Protein AF-0000000074259401 (afdb_homodimer)

pLDDT: mean 81.57, std 16.68, range [23.97, 96.94]

Radius of gyration: 23.29 Å; Cα contacts (8 Å, |Δi|>4): 500; chains: 2; bounding box: 36×74×66 Å

Organism: NCBI:txid2743089

Secondary structure (DSSP, 8-state):
--TT-TTSGGGS-TTTHHHHHHHHHHHTT-EEEE-SS-TTEEEEEEE-TTS-EEEEEEEEE---TT--B-HHHHHHHHT-----SEEEEEESS-B-HHHHHHHHHHTEEEE-HHHHHHHHHHTT-THHHH---TT----/--TT-TTSGGGS-GGGHHHHHHHHHHHTT-EEEE-SS-TTEEEEEEE-TTS-EEEEEEEEE---TT--B-HHHHHHHHT-----SEEEEEESS-B-HHHHHHHHHHTEEEE-HHHHHHHHHHTT-THHHH---TT----

Solvent-accessible surface area (backbone atoms only — not comparable to full-atom values): 15220 Å² total; per-residue (Å²): 128,75,56,71,41,38,80,36,60,55,23,41,53,73,89,47,44,35,57,49,55,46,52,53,45,36,74,72,66,30,50,64,35,74,67,81,81,46,91,36,33,31,38,33,35,35,74,39,94,88,70,38,71,45,33,29,37,39,34,43,47,76,51,57,91,92,43,58,47,40,33,65,60,44,53,59,58,59,64,58,65,68,31,46,77,35,39,34,45,32,27,44,25,50,64,34,72,61,17,53,54,46,20,65,75,60,58,36,45,80,36,32,32,68,54,49,49,52,47,30,59,76,64,70,39,62,71,68,42,63,62,66,83,58,81,73,57,75,130,129,76,57,71,41,37,81,35,61,54,21,41,52,73,89,47,44,36,58,49,55,46,52,54,46,36,74,73,66,31,49,62,35,75,67,81,82,45,89,36,34,33,38,34,35,36,74,40,94,88,69,38,71,46,32,30,37,39,34,44,48,74,52,58,91,91,42,57,49,39,35,67,59,44,53,59,59,60,62,60,63,69,30,46,78,35,38,36,43,31,29,42,26,51,64,34,72,62,16,54,54,45,19,65,74,60,59,36,44,80,35,33,32,69,54,48,49,50,48,30,59,74,64,69,38,63,72,68,44,64,61,65,81,59,82,73,56,77,129

Nearest PDB structures (foldseek):
  2x5g-assembly1_A-2  TM=4.057E-01  e=7.093E-01  Sulfolobus islandicus rudivirus 1 variant XX
  3gyx-assembly6_L  TM=5.281E-01  e=2.708E+00  Megalodesulfovibr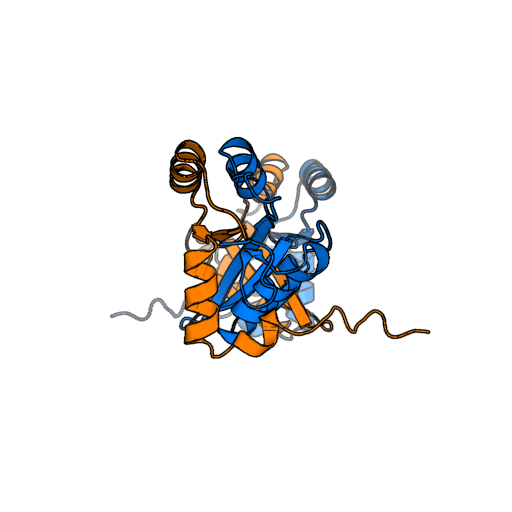io gigas
  6mf5-assembly2_B  TM=4.646E-01  e=5.125E+00  Saccharomyces cerevisiae S288C
  4gkr-assembly2_B  TM=2.665E-01  e=4.511E+00  Nakaseomyces glabratus CBS 138
  4gkr-assembly1_A  TM=2.701E-01  e=7.515E+00  Nakaseomyces glabratus CBS 138

Structure (mmCIF, N/CA/C/O backbone):
data_AF-0000000074259401-model_v1
#
loop_
_entity.id
_entity.type
_entity.pdbx_description
1 polymer 'Restriction endonuclease'
#
loop_
_atom_site.group_PDB
_atom_site.id
_atom_site.type_symbol
_atom_site.label_atom_id
_atom_site.label_alt_id
_atom_site.label_comp_id
_atom_site.label_asym_id
_atom_site.label_entity_id
_atom_site.label_seq_id
_atom_site.pdbx_PDB_ins_code
_atom_site.Cartn_x
_atom_site.Cartn_y
_atom_site.Cartn_z
_atom_site.occupancy
_atom_site.B_iso_or_equiv
_atom_site.auth_seq_id
_atom_site.auth_comp_id
_atom_site.auth_asym_id
_atom_site.auth_atom_id
_atom_site.pdbx_PDB_model_num
ATOM 1 N N . MET A 1 1 ? 3.158 -37.5 -14.68 1 39.03 1 MET A N 1
ATOM 2 C CA . MET A 1 1 ? 1.774 -37.062 -14.836 1 39.03 1 MET A CA 1
ATOM 3 C C . MET A 1 1 ? 1.695 -35.812 -15.695 1 39.03 1 MET A C 1
ATOM 5 O O . MET A 1 1 ? 2.42 -34.844 -15.453 1 39.03 1 MET A O 1
ATOM 9 N N . THR A 1 2 ? 1.262 -35.906 -16.875 1 48.44 2 THR A N 1
ATOM 10 C CA . THR A 1 2 ? 1.286 -34.938 -17.953 1 48.44 2 THR A CA 1
ATOM 11 C C . THR A 1 2 ? 0.645 -33.625 -17.516 1 48.44 2 THR A C 1
ATOM 13 O O . THR A 1 2 ? -0.442 -33.625 -16.922 1 48.44 2 THR A O 1
ATOM 16 N N . ARG A 1 3 ? 1.525 -32.625 -17.062 1 58.16 3 ARG A N 1
ATOM 17 C CA . ARG A 1 3 ? 1.227 -31.266 -16.656 1 58.16 3 ARG A CA 1
ATOM 18 C C . ARG A 1 3 ? 0.104 -30.688 -17.5 1 58.16 3 ARG A C 1
ATOM 20 O O . ARG A 1 3 ? -0.29 -29.531 -17.297 1 58.16 3 ARG A O 1
ATOM 27 N N . THR A 1 4 ? -0.531 -31.609 -18.406 1 64.88 4 THR A N 1
ATOM 28 C CA . THR A 1 4 ? -1.448 -31.062 -19.391 1 64.88 4 THR A CA 1
ATOM 29 C C . THR A 1 4 ? -2.895 -31.219 -18.938 1 64.88 4 THR A C 1
ATOM 31 O O . THR A 1 4 ? -3.824 -31.047 -19.734 1 64.88 4 THR A O 1
ATOM 34 N N . ASP A 1 5 ? -3.076 -31.672 -17.672 1 77.06 5 ASP A N 1
ATOM 35 C CA . ASP A 1 5 ? -4.453 -31.828 -17.219 1 77.06 5 ASP A CA 1
ATOM 36 C C . ASP A 1 5 ? -5.027 -30.484 -16.766 1 77.06 5 ASP A C 1
ATOM 38 O O . ASP A 1 5 ? -4.598 -29.938 -15.742 1 77.06 5 ASP A O 1
ATOM 42 N N . PRO A 1 6 ? -5.996 -30.047 -17.594 1 79.31 6 PRO A N 1
ATOM 43 C CA . PRO A 1 6 ? -6.535 -28.719 -17.297 1 79.31 6 PRO A CA 1
ATOM 44 C C . PRO A 1 6 ? -7.273 -28.672 -15.961 1 79.31 6 PRO A C 1
ATOM 46 O O . PRO A 1 6 ? -7.641 -27.594 -15.492 1 79.31 6 PRO A O 1
ATOM 49 N N . THR A 1 7 ? -7.469 -29.828 -15.328 1 83.75 7 THR A N 1
ATOM 50 C CA . THR A 1 7 ? -8.148 -29.844 -14.039 1 83.75 7 THR A CA 1
ATOM 51 C C . THR A 1 7 ? -7.137 -29.719 -12.898 1 83.75 7 THR A C 1
ATOM 53 O O . THR A 1 7 ? -7.504 -29.797 -11.727 1 83.75 7 THR A O 1
ATOM 56 N N . THR A 1 8 ? -5.93 -29.562 -13.352 1 89.44 8 THR A N 1
ATOM 57 C CA . THR A 1 8 ? -4.867 -29.344 -12.375 1 89.44 8 THR A CA 1
ATOM 58 C C . THR A 1 8 ? -4.316 -27.922 -12.492 1 89.44 8 THR A C 1
ATOM 60 O O . THR A 1 8 ? -4.543 -27.25 -13.492 1 89.44 8 THR A O 1
ATOM 63 N N . ILE A 1 9 ? -3.639 -27.484 -11.445 1 92.12 9 ILE A N 1
ATOM 64 C CA . ILE A 1 9 ? -3.035 -26.156 -11.43 1 92.12 9 ILE A CA 1
ATOM 65 C C . ILE A 1 9 ? -2.041 -26.031 -12.586 1 92.12 9 ILE A C 1
ATOM 67 O O . ILE A 1 9 ? -2.023 -25.016 -13.281 1 92.12 9 ILE A O 1
ATOM 71 N N . GLU A 1 10 ? -1.224 -27.062 -12.812 1 89.31 10 GLU A N 1
ATOM 72 C CA . GLU A 1 10 ? -0.177 -27.078 -13.828 1 89.31 10 GLU A CA 1
ATOM 73 C C . GLU A 1 10 ? -0.772 -27 -15.234 1 89.31 10 GLU A C 1
ATOM 75 O O . GLU A 1 10 ? -0.1 -26.594 -16.172 1 89.31 10 GLU A O 1
ATOM 80 N N . GLY A 1 11 ? -2.043 -27.391 -15.297 1 87.38 11 GLY A N 1
ATOM 81 C CA . GLY A 1 11 ? -2.684 -27.469 -16.609 1 87.38 11 GLY A CA 1
ATOM 82 C C . GLY A 1 11 ? -3.465 -26.219 -16.969 1 87.38 11 GLY A C 1
ATOM 83 O O . GLY A 1 11 ? -3.994 -26.109 -18.078 1 87.38 11 GLY A O 1
ATOM 84 N N . VAL A 1 12 ? -3.564 -25.359 -16.062 1 89.06 12 VAL A N 1
ATOM 85 C CA . VAL A 1 12 ? -4.277 -24.109 -16.344 1 89.06 12 VAL A CA 1
ATOM 86 C C . VAL A 1 12 ? -3.539 -23.328 -17.438 1 89.06 12 VAL A C 1
ATOM 88 O O . VAL A 1 12 ? -2.309 -23.266 -17.438 1 89.06 12 VAL A O 1
ATOM 91 N N . ALA A 1 13 ? -4.324 -22.719 -18.359 1 89.06 13 ALA A N 1
ATOM 92 C CA . ALA A 1 13 ? -3.732 -21.906 -19.406 1 89.06 13 ALA A CA 1
ATOM 93 C C . ALA A 1 13 ? -3 -20.703 -18.828 1 89.06 13 ALA A C 1
ATOM 95 O O . ALA A 1 13 ? -3.475 -20.078 -17.859 1 89.06 13 ALA A O 1
ATOM 96 N N . PRO A 1 14 ? -1.854 -20.391 -19.453 1 90.06 14 PRO A N 1
ATOM 97 C CA . PRO A 1 14 ? -1.076 -19.234 -18.984 1 90.06 14 PRO A CA 1
ATOM 98 C C . PRO A 1 14 ? -1.911 -17.969 -18.859 1 90.06 14 PRO A C 1
ATOM 100 O O . PRO A 1 14 ? -1.771 -17.219 -17.891 1 90.06 14 PRO A O 1
ATOM 103 N N . SER A 1 15 ? -2.736 -17.672 -19.828 1 89.81 15 SER A N 1
ATOM 104 C CA . SER A 1 15 ? -3.518 -16.438 -19.859 1 89.81 15 SER A CA 1
ATOM 105 C C . SER A 1 15 ? -4.562 -16.422 -18.75 1 89.81 15 SER A C 1
ATOM 107 O O . SER A 1 15 ? -5.047 -15.352 -18.359 1 89.81 15 SER A O 1
ATOM 109 N N . ARG A 1 16 ? -4.914 -17.531 -18.172 1 91.31 16 ARG A N 1
ATOM 110 C CA . ARG A 1 16 ? -5.977 -17.641 -17.172 1 91.31 16 ARG A CA 1
ATOM 111 C C . ARG A 1 16 ? -5.398 -17.688 -15.766 1 91.31 16 ARG A C 1
ATOM 113 O O . ARG A 1 16 ? -6.121 -17.5 -14.789 1 91.31 16 ARG A O 1
ATOM 120 N N . PHE A 1 17 ? -4.184 -18 -15.711 1 93.12 17 PHE A N 1
ATOM 121 C CA . PHE A 1 17 ? -3.564 -18.266 -14.422 1 93.12 17 PHE A CA 1
ATOM 122 C C . PHE A 1 17 ? -3.701 -17.062 -13.492 1 93.12 17 PHE A C 1
ATOM 124 O O . PHE A 1 17 ? -4.113 -17.219 -12.336 1 93.12 17 PHE A O 1
ATOM 131 N N . PRO A 1 18 ? -3.406 -15.852 -13.945 1 93.94 18 PRO A N 1
ATOM 132 C CA . PRO A 1 18 ? -3.584 -14.719 -13.031 1 93.94 18 PRO A CA 1
ATOM 133 C C . PRO A 1 18 ? -5.023 -14.578 -12.547 1 93.94 18 PRO A C 1
ATOM 135 O O . PRO A 1 18 ? -5.258 -14.297 -11.367 1 93.94 18 PRO A O 1
ATOM 138 N N . GLY A 1 19 ? -5.918 -14.75 -13.414 1 92.44 19 GLY A N 1
ATOM 139 C CA . GLY A 1 19 ? -7.324 -14.695 -13.047 1 92.44 19 GLY A CA 1
ATOM 140 C C . GLY A 1 19 ? -7.719 -15.75 -12.023 1 92.44 19 GLY A C 1
ATOM 141 O O . GLY A 1 19 ? -8.539 -15.484 -11.141 1 92.44 19 GLY A O 1
ATOM 142 N N . LEU A 1 20 ? -7.219 -16.938 -12.156 1 93.88 20 LEU A N 1
ATOM 143 C CA . LEU A 1 20 ? -7.457 -18 -11.18 1 93.88 20 LEU A CA 1
ATOM 144 C C . LEU A 1 20 ? -6.988 -17.562 -9.797 1 93.88 20 LEU A C 1
ATOM 146 O O . LEU A 1 20 ? -7.719 -17.719 -8.812 1 93.88 20 LEU A O 1
ATOM 150 N N . LEU A 1 21 ? -5.75 -17.062 -9.727 1 95 21 LEU A N 1
ATOM 151 C CA . LEU A 1 21 ? -5.207 -16.594 -8.453 1 95 21 LEU A CA 1
ATOM 152 C C . LEU A 1 21 ? -6.113 -15.539 -7.828 1 95 21 LEU A C 1
ATOM 154 O O . LEU A 1 21 ? -6.469 -15.648 -6.652 1 95 21 LEU A O 1
ATOM 158 N N . ALA A 1 22 ? -6.496 -14.586 -8.617 1 93.88 22 ALA A N 1
ATOM 159 C CA . ALA A 1 22 ? -7.371 -13.523 -8.133 1 93.88 22 ALA A CA 1
ATOM 160 C C . ALA A 1 22 ? -8.68 -14.094 -7.598 1 93.88 22 ALA A C 1
ATOM 162 O O . ALA A 1 22 ? -9.148 -13.703 -6.523 1 93.88 22 ALA A O 1
ATOM 163 N N . ALA A 1 23 ? -9.289 -15.039 -8.32 1 94.31 23 ALA A N 1
ATOM 164 C CA . ALA A 1 23 ? -10.562 -15.641 -7.926 1 94.31 23 ALA A CA 1
ATOM 165 C C . ALA A 1 23 ? -10.438 -16.375 -6.594 1 94.31 23 ALA A C 1
ATOM 167 O O . ALA A 1 23 ? -11.336 -16.312 -5.754 1 94.31 23 ALA A O 1
ATOM 168 N N . LEU A 1 24 ? -9.367 -17.047 -6.387 1 95.56 24 LEU A N 1
ATOM 169 C CA . LEU A 1 24 ? -9.156 -17.781 -5.145 1 95.56 24 LEU A CA 1
ATOM 170 C C . LEU A 1 24 ? -9.07 -16.828 -3.957 1 95.56 24 LEU A C 1
ATOM 172 O O . LEU A 1 24 ? -9.602 -17.109 -2.883 1 95.56 24 LEU A O 1
ATOM 176 N N . TRP A 1 25 ? -8.383 -15.703 -4.113 1 94.62 25 TRP A N 1
ATOM 177 C CA . TRP A 1 25 ? -8.281 -14.727 -3.029 1 94.62 25 TRP A CA 1
ATOM 178 C C . TRP A 1 25 ? -9.633 -14.07 -2.76 1 94.62 25 TRP A C 1
ATOM 180 O O . TRP A 1 25 ? -9.977 -13.797 -1.607 1 94.62 25 TRP A O 1
ATOM 190 N N . ARG A 1 26 ? -10.406 -13.82 -3.807 1 93.12 26 ARG A N 1
ATOM 191 C CA . ARG A 1 26 ? -11.75 -13.281 -3.617 1 93.12 26 ARG A CA 1
ATOM 192 C C . ARG A 1 26 ? -12.609 -14.234 -2.799 1 93.12 26 ARG A C 1
ATOM 194 O O . ARG A 1 26 ? -13.375 -13.805 -1.933 1 93.12 26 ARG A O 1
ATOM 201 N N . ARG A 1 27 ? -12.445 -15.445 -3.031 1 94 27 ARG A N 1
ATOM 202 C CA . ARG A 1 27 ? -13.242 -16.438 -2.316 1 94 27 ARG A CA 1
ATOM 203 C C . ARG A 1 27 ? -12.836 -16.516 -0.85 1 94 27 ARG A C 1
ATOM 205 O O . ARG A 1 27 ? -13.594 -17.016 -0.014 1 94 27 ARG A O 1
ATOM 212 N N . GLN A 1 28 ? -11.695 -16.078 -0.561 1 93.12 28 GLN A N 1
ATOM 213 C CA . GLN A 1 28 ? -11.227 -16.031 0.82 1 93.12 28 GLN A CA 1
ATOM 214 C C . GLN A 1 28 ? -11.695 -14.758 1.52 1 93.12 28 GLN A C 1
ATOM 216 O O . GLN A 1 28 ? -11.352 -14.516 2.68 1 93.12 28 GLN A O 1
ATOM 221 N N . GLY A 1 29 ? -12.383 -13.883 0.77 1 89.88 29 GLY A N 1
ATOM 222 C CA . GLY A 1 29 ? -12.969 -12.703 1.382 1 89.88 29 GLY A CA 1
ATOM 223 C C . GLY A 1 29 ? -12.18 -11.438 1.107 1 89.88 29 GLY A C 1
ATOM 224 O O . GLY A 1 29 ? -12.469 -10.383 1.68 1 89.88 29 GLY A O 1
ATOM 225 N N . TRP A 1 30 ? -11.188 -11.523 0.284 1 87.81 30 TRP A N 1
ATOM 226 C CA . TRP A 1 30 ? -10.414 -10.344 -0.091 1 87.81 30 TRP A CA 1
ATOM 227 C C . TRP A 1 30 ? -11.07 -9.609 -1.25 1 87.81 30 TRP A C 1
ATOM 229 O O . TRP A 1 30 ? -11.719 -10.227 -2.098 1 87.81 30 TRP A O 1
ATOM 239 N N . THR A 1 31 ? -10.953 -8.297 -1.202 1 84.88 31 THR A N 1
ATOM 240 C CA . THR A 1 31 ? -11.188 -7.516 -2.408 1 84.88 31 THR A CA 1
ATOM 241 C C . THR A 1 31 ? -9.953 -7.5 -3.297 1 84.88 31 THR A C 1
ATOM 243 O O . THR A 1 31 ? -8.859 -7.152 -2.844 1 84.88 31 THR A O 1
ATOM 246 N N . VAL A 1 32 ? -10.086 -8.023 -4.543 1 86.38 32 VAL A N 1
ATOM 247 C CA . VAL A 1 32 ? -8.922 -8.172 -5.414 1 86.38 32 VAL A CA 1
ATOM 248 C C . VAL A 1 32 ? -9.109 -7.336 -6.676 1 86.38 32 VAL A C 1
ATOM 250 O O . VAL A 1 32 ? -10.164 -7.391 -7.312 1 86.38 32 VAL A O 1
ATOM 253 N N . ALA A 1 33 ? -8.078 -6.527 -6.988 1 82.44 33 ALA A N 1
ATOM 254 C CA . ALA A 1 33 ? -8.125 -5.676 -8.172 1 82.44 33 ALA A CA 1
ATOM 255 C C . ALA A 1 33 ? -6.797 -5.711 -8.922 1 82.44 33 ALA A C 1
ATOM 257 O O . ALA A 1 33 ? -5.734 -5.863 -8.312 1 82.44 33 ALA A O 1
ATOM 258 N N . PRO A 1 34 ? -6.898 -5.617 -10.281 1 83 34 PRO A N 1
ATOM 259 C CA . PRO A 1 34 ? -5.645 -5.492 -11.023 1 83 34 PRO A CA 1
ATOM 260 C C . PRO A 1 34 ? -4.906 -4.191 -10.719 1 83 34 PRO A C 1
ATOM 262 O O . PRO A 1 34 ? -5.535 -3.186 -10.383 1 83 34 PRO A O 1
ATOM 265 N N . THR A 1 35 ? -3.555 -4.188 -10.641 1 70.62 35 THR A N 1
ATOM 266 C CA . THR A 1 35 ? -2.766 -2.979 -10.422 1 70.62 35 THR A CA 1
ATOM 267 C C . THR A 1 35 ? -2.754 -2.107 -11.672 1 70.62 35 THR A C 1
ATOM 269 O O . THR A 1 35 ? -2.451 -0.914 -11.602 1 70.62 35 THR A O 1
ATOM 272 N N . GLY A 1 36 ? -3.096 -2.666 -12.852 1 66.56 36 GLY A N 1
ATOM 273 C CA . GLY A 1 36 ? -2.992 -1.936 -14.102 1 66.56 36 GLY A CA 1
ATOM 274 C C . GLY A 1 36 ? -1.579 -1.889 -14.648 1 66.56 36 GLY A C 1
ATOM 275 O O . GLY A 1 36 ? -1.361 -1.45 -15.781 1 66.56 36 GLY A O 1
ATOM 276 N N . LEU A 1 37 ? -0.566 -2.166 -13.836 1 62.28 37 LEU A N 1
ATOM 277 C CA . LEU A 1 37 ? 0.829 -2.104 -14.258 1 62.28 37 LEU A CA 1
ATOM 278 C C . LEU A 1 37 ? 1.224 -3.363 -15.023 1 62.28 37 LEU A C 1
ATOM 280 O O . LEU A 1 37 ? 1.873 -3.285 -16.062 1 62.28 37 LEU A O 1
ATOM 284 N N . GLU A 1 38 ? 0.917 -4.492 -14.453 1 74.5 38 GLU A N 1
ATOM 285 C CA . GLU A 1 38 ? 1.239 -5.797 -15.023 1 74.5 38 GLU A CA 1
ATOM 286 C C . GLU A 1 38 ? 0.046 -6.746 -14.938 1 74.5 38 GLU A C 1
ATOM 288 O O . GLU A 1 38 ? -0.768 -6.648 -14.016 1 74.5 38 GLU A O 1
ATOM 293 N N . ASP A 1 39 ? -0.039 -7.598 -15.961 1 82 39 ASP A N 1
ATOM 294 C CA . ASP A 1 39 ? -1.189 -8.492 -16.078 1 82 39 ASP A CA 1
ATOM 295 C C . ASP A 1 39 ? -1.087 -9.641 -15.078 1 82 39 ASP A C 1
ATOM 297 O O . ASP A 1 39 ? -2.035 -10.414 -14.922 1 82 39 ASP A O 1
ATOM 301 N N . ASP A 1 40 ? 0.059 -9.633 -14.438 1 88.19 40 ASP A N 1
ATOM 302 C CA . ASP A 1 40 ? 0.27 -10.758 -13.531 1 88.19 40 ASP A CA 1
ATOM 303 C C . ASP A 1 40 ? 0.342 -10.289 -12.078 1 88.19 40 ASP A C 1
ATOM 305 O O . ASP A 1 40 ? 0.808 -11.023 -11.203 1 88.19 40 ASP A O 1
ATOM 309 N N . VAL A 1 41 ? -0.051 -9.078 -11.891 1 84.81 41 VAL A N 1
ATOM 310 C CA . VAL A 1 41 ? 0.004 -8.562 -10.531 1 84.81 41 VAL A CA 1
ATOM 311 C C . VAL A 1 41 ? -1.359 -8 -10.133 1 84.81 41 VAL A C 1
ATOM 313 O O . VAL A 1 41 ? -1.943 -7.199 -10.867 1 84.81 41 VAL A O 1
ATOM 316 N N . TYR A 1 42 ? -1.855 -8.438 -9.008 1 84.94 42 TYR A N 1
ATOM 317 C CA . TYR A 1 42 ? -3.084 -7.934 -8.398 1 84.94 42 TYR A CA 1
ATOM 318 C C . TYR A 1 42 ? -2.818 -7.363 -7.012 1 84.94 42 TYR A C 1
ATOM 320 O O . TYR A 1 42 ? -1.803 -7.684 -6.387 1 84.94 42 TYR A O 1
ATOM 328 N N . VAL A 1 43 ? -3.654 -6.512 -6.574 1 81.44 43 VAL A N 1
ATOM 329 C CA . VAL A 1 43 ? -3.67 -6.035 -5.195 1 81.44 43 VAL A CA 1
ATOM 330 C C . VAL A 1 43 ? -4.883 -6.609 -4.465 1 81.44 43 VAL A C 1
ATOM 332 O O . VAL A 1 43 ? -6.008 -6.547 -4.969 1 81.44 43 VAL A O 1
ATOM 335 N N . ALA A 1 44 ? -4.566 -7.258 -3.338 1 84.88 44 ALA A N 1
ATOM 336 C CA . ALA A 1 44 ? -5.613 -7.785 -2.469 1 84.88 44 ALA A CA 1
ATOM 337 C C . ALA A 1 44 ? -5.727 -6.961 -1.188 1 84.88 44 ALA A C 1
ATOM 339 O O . ALA A 1 44 ? -4.719 -6.629 -0.564 1 84.88 44 ALA A O 1
ATOM 340 N N . SER A 1 45 ? -6.953 -6.574 -0.848 1 78.44 45 SER A N 1
ATOM 341 C CA . SER A 1 45 ? -7.172 -5.793 0.366 1 78.44 45 SER A CA 1
ATOM 342 C C . SER A 1 45 ? -8.297 -6.391 1.21 1 78.44 45 SER A C 1
ATOM 344 O O . SER A 1 45 ? -9.219 -7.012 0.677 1 78.44 45 SER A O 1
ATOM 346 N N . ARG A 1 46 ? -8.094 -6.344 2.484 1 78.88 46 ARG A N 1
ATOM 347 C CA . ARG A 1 46 ? -9.102 -6.82 3.424 1 78.88 46 ARG A CA 1
ATOM 348 C C . ARG A 1 46 ? -9.125 -5.969 4.688 1 78.88 46 ARG A C 1
ATOM 350 O O . ARG A 1 46 ? -8.07 -5.559 5.184 1 78.88 46 ARG A O 1
ATOM 357 N N . ARG A 1 47 ? -10.367 -5.641 5.121 1 67.81 47 ARG A N 1
ATOM 358 C CA . ARG A 1 47 ? -10.5 -4.918 6.383 1 67.81 47 ARG A CA 1
ATOM 359 C C . ARG A 1 47 ? -10.148 -5.809 7.566 1 67.81 47 ARG A C 1
ATOM 361 O O . ARG A 1 47 ? -10.492 -6.992 7.582 1 67.81 47 ARG A O 1
ATOM 368 N N . THR A 1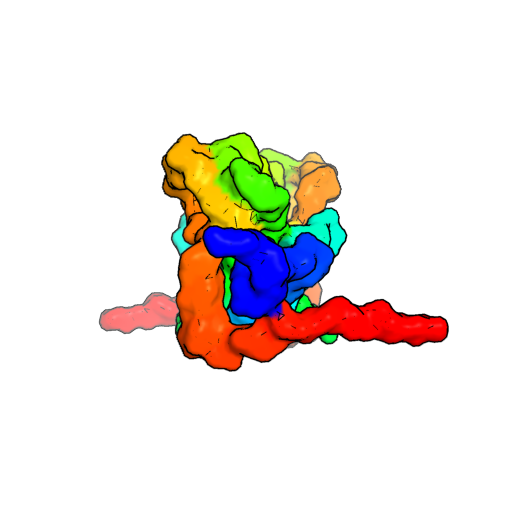 48 ? -9.32 -5.258 8.383 1 61.38 48 THR A N 1
ATOM 369 C CA . THR A 1 48 ? -8.945 -6.012 9.578 1 61.38 48 THR A CA 1
ATOM 370 C C . THR A 1 48 ? -10.008 -5.859 10.664 1 61.38 48 THR A C 1
ATOM 372 O O . THR A 1 48 ? -10.875 -4.992 10.57 1 61.38 48 THR A O 1
ATOM 375 N N . GLU A 1 49 ? -9.891 -6.789 11.555 1 60.38 49 GLU A N 1
ATOM 376 C CA . GLU A 1 49 ? -10.82 -6.746 12.68 1 60.38 49 GLU A CA 1
ATOM 377 C C . GLU A 1 49 ? -10.703 -5.43 13.438 1 60.38 49 GLU A C 1
ATOM 379 O O . GLU A 1 49 ? -11.672 -4.973 14.055 1 60.38 49 GLU A O 1
ATOM 384 N N . THR A 1 50 ? -9.594 -4.805 13.453 1 51.31 50 THR A N 1
ATOM 385 C CA . THR A 1 50 ? -9.336 -3.594 14.227 1 51.31 50 THR A CA 1
ATOM 386 C C . THR A 1 50 ? -9.711 -2.352 13.43 1 51.31 50 THR A C 1
ATOM 388 O O . THR A 1 50 ? -9.43 -1.227 13.852 1 51.31 50 THR A O 1
ATOM 391 N N . GLY A 1 51 ? -10.328 -2.623 12.266 1 47.97 51 GLY A N 1
ATOM 392 C CA . GLY A 1 51 ? -10.805 -1.493 11.484 1 47.97 51 GLY A CA 1
ATOM 393 C C . GLY A 1 51 ? -9.797 -1.021 10.453 1 47.97 51 GLY A C 1
ATOM 394 O O . GLY A 1 51 ? -10.109 -0.162 9.625 1 47.97 51 GLY A O 1
ATOM 395 N N . GLY A 1 52 ? -8.656 -1.663 10.477 1 54.19 52 GLY A N 1
ATOM 396 C CA . GLY A 1 52 ? -7.672 -1.334 9.461 1 54.19 52 GLY A CA 1
ATOM 397 C C . GLY A 1 52 ? -7.844 -2.133 8.188 1 54.19 52 GLY A C 1
ATOM 398 O O . GLY A 1 52 ? -8.891 -2.744 7.965 1 54.19 52 GLY A O 1
ATOM 399 N N . GLU A 1 53 ? -7.012 -1.802 7.141 1 58.72 53 GLU A N 1
ATOM 400 C CA . GLU A 1 53 ? -7.008 -2.559 5.891 1 58.72 53 GLU A CA 1
ATOM 401 C C . GLU A 1 53 ? -5.656 -3.221 5.652 1 58.72 53 GLU A C 1
ATOM 403 O O . GLU A 1 53 ? -4.609 -2.602 5.859 1 58.72 53 GLU A O 1
ATOM 408 N N . GLU A 1 54 ? -5.738 -4.48 5.531 1 67.69 54 GLU A N 1
ATOM 409 C CA . GLU A 1 54 ? -4.562 -5.215 5.07 1 67.69 54 GLU A CA 1
ATOM 410 C C . GLU A 1 54 ? -4.508 -5.262 3.545 1 67.69 54 GLU A C 1
ATOM 412 O O . GLU A 1 54 ? -5.531 -5.453 2.885 1 67.69 54 GLU A O 1
ATOM 417 N N . ARG A 1 55 ? -3.32 -4.82 2.977 1 73.69 55 ARG A N 1
ATOM 418 C CA . ARG A 1 55 ? -3.107 -4.891 1.534 1 73.69 55 ARG A CA 1
ATOM 419 C C . ARG A 1 55 ? -1.933 -5.801 1.197 1 73.69 55 ARG A C 1
ATOM 421 O O . ARG A 1 55 ? -0.91 -5.785 1.886 1 73.69 55 ARG A O 1
ATOM 428 N N . ARG A 1 56 ? -2.215 -6.621 0.2 1 78.62 56 ARG A N 1
ATOM 429 C CA . ARG A 1 56 ? -1.183 -7.547 -0.255 1 78.62 56 ARG A CA 1
ATOM 430 C C . ARG A 1 56 ? -1.022 -7.488 -1.771 1 78.62 56 ARG A C 1
ATOM 432 O O . ARG A 1 56 ? -2.004 -7.32 -2.498 1 78.62 56 ARG A O 1
ATOM 439 N N . ALA A 1 57 ? 0.239 -7.5 -2.186 1 83.44 57 ALA A N 1
ATOM 440 C CA . ALA A 1 57 ? 0.518 -7.699 -3.605 1 83.44 57 ALA A CA 1
ATOM 441 C C . ALA A 1 57 ? 0.503 -9.18 -3.965 1 83.44 57 ALA A C 1
ATOM 443 O O . ALA A 1 57 ? 1.147 -9.992 -3.299 1 83.44 57 ALA A O 1
ATOM 444 N N . LEU A 1 58 ? -0.314 -9.547 -4.973 1 89.25 58 LEU A N 1
ATOM 445 C CA . LEU A 1 58 ? -0.372 -10.906 -5.504 1 89.25 58 LEU A CA 1
ATOM 446 C C . LEU A 1 58 ? 0.299 -10.984 -6.871 1 89.25 58 LEU A C 1
ATOM 448 O O . LEU A 1 58 ? -0.146 -10.344 -7.824 1 89.25 58 LEU A O 1
ATOM 452 N N . PHE A 1 59 ? 1.386 -11.734 -6.926 1 89.81 59 PHE A N 1
ATOM 453 C CA . PHE A 1 59 ? 2.074 -11.961 -8.188 1 89.81 59 PHE A CA 1
ATOM 454 C C . PHE A 1 59 ? 1.796 -13.367 -8.711 1 89.81 59 PHE A C 1
ATOM 456 O O . PHE A 1 59 ? 1.947 -14.344 -7.977 1 89.81 59 PHE A O 1
ATOM 463 N N . ALA A 1 60 ? 1.334 -13.438 -9.93 1 93.19 60 ALA A N 1
ATOM 464 C CA . ALA A 1 60 ? 1.127 -14.719 -10.602 1 93.19 60 ALA A CA 1
ATOM 465 C C . ALA A 1 60 ? 2.238 -14.992 -11.617 1 93.19 60 ALA A C 1
ATOM 467 O O . ALA A 1 60 ? 2.275 -14.375 -12.688 1 93.19 60 ALA A O 1
ATOM 468 N N . ALA A 1 61 ? 3.105 -15.906 -11.25 1 91.62 61 ALA A N 1
ATOM 469 C CA . ALA A 1 61 ? 4.199 -16.266 -12.148 1 91.62 61 ALA A CA 1
ATOM 470 C C . ALA A 1 61 ? 3.947 -17.625 -12.805 1 91.62 61 ALA A C 1
ATOM 472 O O . ALA A 1 61 ? 4.145 -18.672 -12.18 1 91.62 61 ALA A O 1
ATOM 473 N N . TYR A 1 62 ? 3.525 -17.547 -14 1 90.38 62 TYR A N 1
ATOM 474 C CA . TYR A 1 62 ? 3.344 -18.781 -14.75 1 90.38 62 TYR A CA 1
ATOM 475 C C . TYR A 1 62 ? 4.656 -19.25 -15.367 1 90.38 62 TYR A C 1
ATOM 477 O O . TYR A 1 62 ? 5.445 -18.422 -15.852 1 90.38 62 TYR A O 1
ATOM 485 N N . ARG A 1 63 ? 4.828 -20.531 -15.266 1 89.62 63 ARG A N 1
ATOM 486 C CA . ARG A 1 63 ? 6.02 -21.125 -15.867 1 89.62 63 ARG A CA 1
ATOM 487 C C . ARG A 1 63 ? 5.652 -22.312 -16.75 1 89.62 63 ARG A C 1
ATOM 489 O O . ARG A 1 63 ? 4.672 -23.016 -16.484 1 89.62 63 ARG A O 1
ATOM 496 N N . SER A 1 64 ? 6.504 -22.438 -17.719 1 87.94 64 SER A N 1
ATOM 497 C CA . SER A 1 64 ? 6.387 -23.625 -18.547 1 87.94 64 SER A CA 1
ATOM 498 C C . SER A 1 64 ? 6.836 -24.875 -17.797 1 87.94 64 SER A C 1
ATOM 500 O O . SER A 1 64 ? 7.637 -24.781 -16.859 1 87.94 64 SER A O 1
ATOM 502 N N . PRO A 1 65 ? 6.168 -26 -18.203 1 81.31 65 PRO A N 1
ATOM 503 C CA . PRO A 1 65 ? 6.578 -27.25 -17.547 1 81.31 65 PRO A CA 1
ATOM 504 C C . PRO A 1 65 ? 8.094 -27.422 -17.5 1 81.31 65 PRO A C 1
ATOM 506 O O . PRO A 1 65 ? 8.781 -27.156 -18.484 1 81.31 65 PRO A O 1
ATOM 509 N N . GLY A 1 66 ? 8.602 -27.75 -16.406 1 84.88 66 GLY A N 1
ATOM 510 C CA . GLY A 1 66 ? 10.031 -27.969 -16.234 1 84.88 66 GLY A CA 1
ATOM 511 C C . GLY A 1 66 ? 10.75 -26.75 -15.695 1 84.88 66 GLY A C 1
ATOM 512 O O . GLY A 1 66 ? 11.883 -26.844 -15.211 1 84.88 66 GLY A O 1
ATOM 513 N N . ASP A 1 67 ? 10.141 -25.688 -15.797 1 90.62 67 ASP A N 1
ATOM 514 C CA . ASP A 1 67 ? 10.75 -24.453 -15.305 1 90.62 67 ASP A CA 1
ATOM 515 C C . ASP A 1 67 ? 10.281 -24.156 -13.883 1 90.62 67 ASP A C 1
ATOM 517 O O . ASP A 1 67 ? 9.172 -24.516 -13.492 1 90.62 67 ASP A O 1
ATOM 521 N N . ALA A 1 68 ? 11.227 -23.672 -13.102 1 94.62 68 ALA A N 1
ATOM 522 C CA . ALA A 1 68 ? 10.898 -23.219 -11.75 1 94.62 68 ALA A CA 1
ATOM 523 C C . ALA A 1 68 ? 11.102 -21.719 -11.609 1 94.62 68 ALA A C 1
ATOM 525 O O . ALA A 1 68 ? 11.828 -21.094 -12.398 1 94.62 68 ALA A O 1
ATOM 526 N N . VAL A 1 69 ? 10.414 -21.094 -10.672 1 96 69 VAL A N 1
ATOM 527 C CA . VAL A 1 69 ? 10.672 -19.703 -10.352 1 96 69 VAL A CA 1
ATOM 528 C C . VAL A 1 69 ? 11.984 -19.578 -9.578 1 96 69 VAL A C 1
ATOM 530 O O . VAL A 1 69 ? 12.188 -20.281 -8.586 1 96 69 VAL A O 1
ATOM 533 N N . ASP A 1 70 ? 12.789 -18.734 -10.016 1 95.94 70 ASP A N 1
ATOM 534 C CA . ASP A 1 70 ? 14.117 -18.641 -9.422 1 95.94 70 ASP A CA 1
ATOM 535 C C . ASP A 1 70 ? 14.211 -17.438 -8.484 1 95.94 70 ASP A C 1
ATOM 537 O O . ASP A 1 70 ? 13.258 -16.656 -8.359 1 95.94 70 ASP A O 1
ATOM 541 N N . ALA A 1 71 ? 15.453 -17.344 -7.895 1 94.94 71 ALA A N 1
ATOM 542 C CA . ALA A 1 71 ? 15.688 -16.328 -6.875 1 94.94 71 ALA A CA 1
ATOM 543 C C . ALA A 1 71 ? 15.617 -14.922 -7.473 1 94.94 71 ALA A C 1
ATOM 545 O O . ALA A 1 71 ? 15.125 -13.992 -6.828 1 94.94 71 ALA A O 1
ATOM 546 N N . ALA A 1 72 ? 16.062 -14.773 -8.664 1 93.38 72 ALA A N 1
ATOM 547 C CA . ALA A 1 72 ? 16.047 -13.469 -9.305 1 93.38 72 ALA A CA 1
ATOM 548 C C . ALA A 1 72 ? 14.617 -12.977 -9.508 1 93.38 72 ALA A C 1
ATOM 550 O O . ALA A 1 72 ? 14.312 -11.805 -9.273 1 93.38 72 ALA A O 1
ATOM 551 N N . THR A 1 73 ? 13.766 -13.859 -9.992 1 91.94 73 THR A N 1
ATOM 552 C CA . THR A 1 73 ? 12.359 -13.523 -10.164 1 91.94 73 THR A CA 1
ATOM 553 C C . THR A 1 73 ? 11.742 -13.094 -8.836 1 91.94 73 THR A C 1
ATOM 555 O O . THR A 1 73 ? 11.039 -12.086 -8.766 1 91.94 73 THR A O 1
ATOM 558 N N . VAL A 1 74 ? 11.977 -13.828 -7.727 1 91.81 74 VAL A N 1
ATOM 559 C CA . VAL A 1 74 ? 11.453 -13.508 -6.402 1 91.81 74 VAL A CA 1
ATOM 560 C C . VAL A 1 74 ? 11.953 -12.141 -5.961 1 91.81 74 VAL A C 1
ATOM 562 O O . VAL A 1 74 ? 11.18 -11.297 -5.504 1 91.81 74 VAL A O 1
ATOM 565 N N . ARG A 1 75 ? 13.18 -11.867 -6.121 1 88 75 ARG A N 1
ATOM 566 C CA . ARG A 1 75 ? 13.781 -10.594 -5.734 1 88 75 ARG A CA 1
ATOM 567 C C . ARG A 1 75 ? 13.133 -9.43 -6.484 1 88 75 ARG A C 1
ATOM 569 O O . ARG A 1 75 ? 12.797 -8.406 -5.887 1 88 75 ARG A O 1
ATOM 576 N N . ASP A 1 76 ? 12.961 -9.562 -7.789 1 83.88 76 ASP A N 1
ATOM 577 C CA . ASP A 1 76 ? 12.359 -8.523 -8.617 1 83.88 76 ASP A CA 1
ATOM 578 C C . ASP A 1 76 ? 10.938 -8.219 -8.156 1 83.88 76 ASP A C 1
ATOM 580 O O . ASP A 1 76 ? 10.523 -7.055 -8.133 1 83.88 76 ASP A O 1
ATOM 584 N N . ARG A 1 77 ? 10.125 -9.273 -7.816 1 83.38 77 ARG A N 1
ATOM 585 C CA . ARG A 1 77 ? 8.742 -9.07 -7.41 1 83.38 77 ARG A CA 1
ATOM 586 C C . ARG A 1 77 ? 8.664 -8.5 -5.996 1 83.38 77 ARG A C 1
ATOM 588 O O . ARG A 1 77 ? 7.738 -7.75 -5.676 1 83.38 77 ARG A O 1
ATOM 595 N N . ALA A 1 78 ? 9.57 -8.867 -5.117 1 75.62 78 ALA A N 1
ATOM 596 C CA . ALA A 1 78 ? 9.633 -8.336 -3.756 1 75.62 78 ALA A CA 1
ATOM 597 C C . ALA A 1 78 ? 9.836 -6.824 -3.766 1 75.62 78 ALA A C 1
ATOM 599 O O . ALA A 1 78 ? 9.43 -6.133 -2.828 1 75.62 78 ALA A O 1
ATOM 600 N N . ALA A 1 79 ? 10.438 -6.344 -4.738 1 64 79 ALA A N 1
ATOM 601 C CA . ALA A 1 79 ? 10.812 -4.934 -4.82 1 64 79 ALA A CA 1
ATOM 602 C C . ALA A 1 79 ? 9.664 -4.094 -5.375 1 64 79 ALA A C 1
ATOM 604 O O . ALA A 1 79 ? 9.711 -2.863 -5.344 1 64 79 ALA A O 1
ATOM 605 N N . VAL A 1 80 ? 8.703 -4.879 -5.973 1 59.16 80 VAL A N 1
ATOM 606 C CA . VAL A 1 80 ? 7.605 -4.117 -6.562 1 59.16 80 VAL A CA 1
ATOM 607 C C . VAL A 1 80 ? 6.816 -3.42 -5.457 1 59.16 80 VAL A C 1
ATOM 609 O O . VAL A 1 80 ? 6.324 -4.07 -4.531 1 59.16 80 VAL A O 1
ATOM 612 N N . ASP A 1 81 ? 6.965 -2.17 -5.207 1 53.28 81 ASP A N 1
ATOM 613 C CA . ASP A 1 81 ? 6.289 -1.303 -4.25 1 53.28 81 ASP A CA 1
ATOM 614 C C . ASP A 1 81 ? 4.902 -0.904 -4.75 1 53.28 81 ASP A C 1
ATOM 616 O O . ASP A 1 81 ? 4.781 -0.209 -5.762 1 53.28 81 ASP A O 1
ATOM 620 N N . LEU A 1 82 ? 3.979 -1.766 -4.363 1 54.34 82 LEU A N 1
ATOM 621 C CA . LEU A 1 82 ? 2.699 -1.223 -4.805 1 54.34 82 LEU A CA 1
ATOM 622 C C . LEU A 1 82 ? 2.32 0.009 -3.99 1 54.34 82 LEU A C 1
ATOM 624 O O . LEU A 1 82 ? 1.241 0.576 -4.18 1 54.34 82 LEU A O 1
ATOM 628 N N . GLY A 1 83 ? 3.322 0.587 -3.363 1 54.84 83 GLY A N 1
ATOM 629 C CA . GLY A 1 83 ? 3.199 1.815 -2.596 1 54.84 83 GLY A CA 1
ATOM 630 C C . GLY A 1 83 ? 1.771 2.318 -2.496 1 54.84 83 GLY A C 1
ATOM 631 O O . GLY A 1 83 ? 0.86 1.734 -3.088 1 54.84 83 GLY A O 1
ATOM 632 N N . PRO A 1 84 ? 1.545 3.217 -1.447 1 60.72 84 PRO A N 1
ATOM 633 C CA . PRO A 1 84 ? 0.249 3.9 -1.455 1 60.72 84 PRO A CA 1
ATOM 634 C C . PRO A 1 84 ? -0.056 4.574 -2.793 1 60.72 84 PRO A C 1
ATOM 636 O O . PRO A 1 84 ? 0.861 4.855 -3.568 1 60.72 84 PRO A O 1
ATOM 639 N N . ASP A 1 85 ? -1.283 4.531 -3.188 1 62.12 85 ASP A N 1
ATOM 640 C CA . ASP A 1 85 ? -1.685 5.25 -4.391 1 62.12 85 ASP A CA 1
ATOM 641 C C . ASP A 1 85 ? -1.272 6.719 -4.312 1 62.12 85 ASP A C 1
ATOM 643 O O . ASP A 1 85 ? -1.15 7.391 -5.34 1 62.12 85 ASP A O 1
ATOM 647 N N . GLY A 1 86 ? -0.929 7.203 -3.166 1 71.69 86 GLY A N 1
ATOM 648 C CA . GLY A 1 86 ? -0.487 8.578 -3 1 71.69 86 GLY A CA 1
ATOM 649 C C . GLY A 1 86 ? -0.049 8.898 -1.584 1 71.69 86 GLY A C 1
ATOM 650 O O . G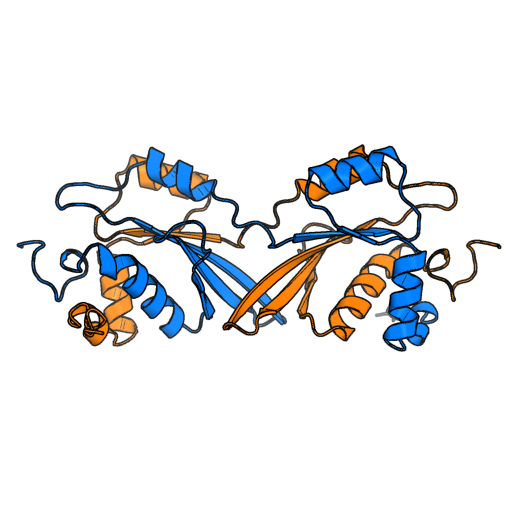LY A 1 86 ? -0.322 8.133 -0.656 1 71.69 86 GLY A O 1
ATOM 651 N N . THR A 1 87 ? 0.824 10.016 -1.554 1 83.06 87 THR A N 1
ATOM 652 C CA . THR A 1 87 ? 1.313 10.523 -0.278 1 83.06 87 THR A CA 1
ATOM 653 C C . THR A 1 87 ? 0.851 11.961 -0.055 1 83.06 87 THR A C 1
ATOM 655 O O . THR A 1 87 ? 0.921 12.789 -0.964 1 83.06 87 THR A O 1
ATOM 658 N N . THR A 1 88 ? 0.227 12.242 1.055 1 90.75 88 THR A N 1
ATOM 659 C CA . THR A 1 88 ? -0.14 13.586 1.482 1 90.75 88 THR A CA 1
ATOM 660 C C . THR A 1 88 ? 0.66 14 2.715 1 90.75 88 THR A C 1
ATOM 662 O O . THR A 1 88 ? 0.759 13.234 3.68 1 90.75 88 THR A O 1
ATOM 665 N N . LEU A 1 89 ? 1.317 15.164 2.607 1 94.69 89 LEU A N 1
ATOM 666 C CA . LEU A 1 89 ? 1.982 15.781 3.75 1 94.69 89 LEU A CA 1
ATOM 667 C C . LEU A 1 89 ? 1.248 17.047 4.188 1 94.69 89 LEU A C 1
ATOM 669 O O . LEU A 1 89 ? 1.135 18 3.42 1 94.69 89 LEU A O 1
ATOM 673 N N . ALA A 1 90 ? 0.676 16.984 5.406 1 96.75 90 ALA A N 1
ATOM 674 C CA . ALA A 1 90 ? -0.045 18.109 5.98 1 96.75 90 ALA A CA 1
ATOM 675 C C . ALA A 1 90 ? 0.759 18.766 7.105 1 96.75 90 ALA A C 1
ATOM 677 O O . ALA A 1 90 ? 1.494 18.078 7.824 1 96.75 90 ALA A O 1
ATOM 678 N N . THR A 1 91 ? 0.631 20.062 7.211 1 96.88 91 THR A N 1
ATOM 679 C CA . THR A 1 91 ? 1.345 20.781 8.258 1 96.88 91 THR A CA 1
ATOM 680 C C . THR A 1 91 ? 0.522 21.969 8.758 1 96.88 91 THR A C 1
ATOM 682 O O . THR A 1 91 ? -0.353 22.453 8.039 1 96.88 91 THR A O 1
ATOM 685 N N . ASN A 1 92 ? 0.714 22.266 10.039 1 94.62 92 ASN A N 1
ATOM 686 C CA . ASN A 1 92 ? 0.135 23.469 10.625 1 94.62 92 ASN A CA 1
ATOM 687 C C . ASN A 1 92 ? 0.876 24.719 10.172 1 94.62 92 ASN A C 1
ATOM 689 O O . ASN A 1 92 ? 0.44 25.844 10.445 1 94.62 92 ASN A O 1
ATOM 693 N N . ALA A 1 93 ? 1.91 24.312 9.578 1 91.44 93 ALA A N 1
ATOM 694 C CA . ALA A 1 93 ? 2.795 25.406 9.148 1 91.44 93 ALA A CA 1
ATOM 695 C C . ALA A 1 93 ? 2.863 25.469 7.625 1 91.44 93 ALA A 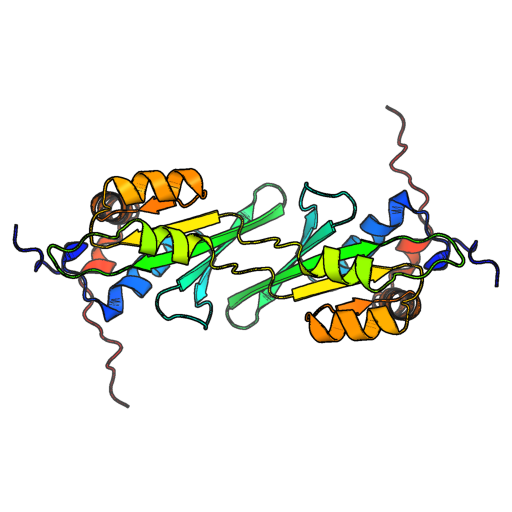C 1
ATOM 697 O O . ALA A 1 93 ? 2.123 24.766 6.93 1 91.44 93 ALA A O 1
ATOM 698 N N . GLY A 1 94 ? 3.471 26.203 6.906 1 94.38 94 GLY A N 1
ATOM 699 C CA . GLY A 1 94 ? 3.682 26.359 5.477 1 94.38 94 GLY A CA 1
ATOM 700 C C . GLY A 1 94 ? 4.867 25.578 4.949 1 94.38 94 GLY A C 1
ATOM 701 O O . GLY A 1 94 ? 5.473 24.797 5.684 1 94.38 94 GLY A O 1
ATOM 702 N N . PHE A 1 95 ? 5.078 25.625 3.709 1 96.69 95 PHE A N 1
ATOM 703 C CA . PHE A 1 95 ? 6.156 24.938 3.004 1 96.69 95 PHE A CA 1
A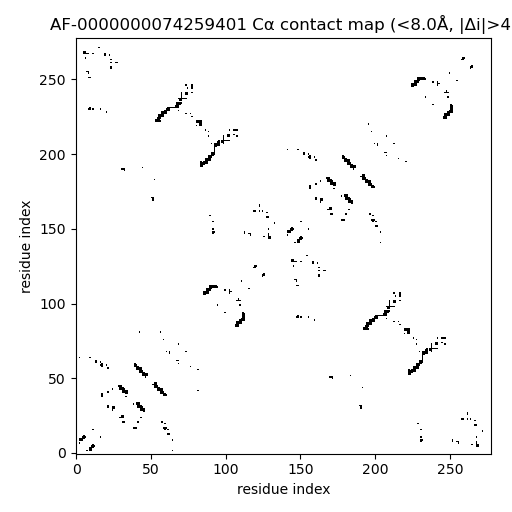TOM 704 C C . PHE A 1 95 ? 7.121 25.953 2.383 1 96.69 95 PHE A C 1
ATOM 706 O O . PHE A 1 95 ? 6.703 27 1.895 1 96.69 95 PHE A O 1
ATOM 713 N N . SER A 1 96 ? 8.391 25.578 2.545 1 96.12 96 SER A N 1
ATOM 714 C CA . SER A 1 96 ? 9.352 26.375 1.797 1 96.12 96 SER A CA 1
ATOM 715 C C . SER A 1 96 ? 9.172 26.203 0.293 1 96.12 96 SER A C 1
ATOM 717 O O . SER A 1 96 ? 8.609 25.203 -0.155 1 96.12 96 SER A O 1
ATOM 719 N N . PRO A 1 97 ? 9.602 27.203 -0.431 1 94.56 97 PRO A N 1
ATOM 720 C CA . PRO A 1 97 ? 9.516 27.062 -1.887 1 94.56 97 PRO A CA 1
ATOM 721 C C . PRO A 1 97 ? 10.203 25.797 -2.398 1 94.56 97 PRO A C 1
ATOM 723 O O . PRO A 1 97 ? 9.672 25.109 -3.275 1 94.56 97 PRO A O 1
ATOM 726 N N . ASP A 1 98 ? 11.32 25.5 -1.852 1 96.12 98 ASP A N 1
ATOM 727 C CA . ASP A 1 98 ? 12.039 24.297 -2.26 1 96.12 98 ASP A CA 1
ATOM 728 C C . ASP A 1 98 ? 11.234 23.047 -1.931 1 96.12 98 ASP A C 1
ATOM 730 O O . ASP A 1 98 ? 11.32 22.047 -2.648 1 96.12 98 ASP A O 1
ATOM 734 N N . ALA A 1 99 ? 10.516 23.094 -0.881 1 96.31 99 ALA A N 1
ATOM 735 C CA . ALA A 1 99 ? 9.68 21.969 -0.491 1 96.31 99 ALA A CA 1
ATOM 736 C C . ALA A 1 99 ? 8.586 21.703 -1.521 1 96.31 99 ALA A C 1
ATOM 738 O O . ALA A 1 99 ? 8.273 20.562 -1.831 1 96.31 99 ALA A O 1
ATOM 739 N N . THR A 1 100 ? 8.008 22.828 -1.98 1 94.88 100 THR A N 1
ATOM 740 C CA . THR A 1 100 ? 6.957 22.719 -2.986 1 94.88 100 THR A CA 1
ATOM 741 C C . THR A 1 100 ? 7.488 22.047 -4.246 1 94.88 100 THR A C 1
ATOM 743 O O . THR A 1 100 ? 6.832 21.172 -4.812 1 94.88 100 THR A O 1
ATOM 746 N N . GLY A 1 101 ? 8.602 22.484 -4.625 1 92.75 101 GLY A N 1
ATOM 747 C CA . GLY A 1 101 ? 9.227 21.844 -5.766 1 92.75 101 GLY A CA 1
ATOM 748 C C . GLY A 1 101 ? 9.523 20.359 -5.539 1 92.75 101 GLY A C 1
ATOM 749 O O . GLY A 1 101 ? 9.281 19.531 -6.418 1 92.75 101 GLY A O 1
ATOM 750 N N . MET A 1 102 ? 10.078 20.031 -4.379 1 90.44 102 MET A N 1
ATOM 751 C CA . MET A 1 102 ? 10.383 18.641 -4.012 1 90.44 102 MET A CA 1
ATOM 752 C C . MET A 1 102 ? 9.125 17.781 -4.039 1 90.44 102 MET A C 1
ATOM 754 O O . MET A 1 102 ? 9.141 16.656 -4.543 1 90.44 102 MET A O 1
ATOM 758 N N . ALA A 1 103 ? 8.055 18.297 -3.596 1 91.31 103 ALA A N 1
ATOM 759 C CA . ALA A 1 103 ? 6.785 17.578 -3.537 1 91.31 103 ALA A CA 1
ATOM 760 C C . ALA A 1 103 ? 6.27 17.25 -4.938 1 91.31 103 ALA A C 1
ATOM 762 O O . ALA A 1 103 ? 5.828 16.141 -5.203 1 91.31 103 ALA A O 1
ATOM 763 N N . ALA A 1 104 ? 6.324 18.219 -5.75 1 86.25 104 ALA A N 1
ATOM 764 C CA . ALA A 1 104 ? 5.887 18.031 -7.129 1 86.25 104 ALA A CA 1
ATOM 765 C C . ALA A 1 104 ? 6.707 16.953 -7.828 1 86.25 104 ALA A C 1
ATOM 767 O O . ALA A 1 104 ? 6.164 16.125 -8.555 1 86.25 104 ALA A O 1
ATOM 768 N N . ALA A 1 105 ? 7.941 16.953 -7.516 1 80.38 105 ALA A N 1
ATOM 769 C CA . ALA A 1 105 ? 8.859 16.016 -8.164 1 80.38 105 ALA A CA 1
ATOM 770 C C . ALA A 1 105 ? 8.617 14.594 -7.68 1 80.38 105 ALA A C 1
ATOM 772 O O . ALA A 1 105 ? 8.922 13.625 -8.391 1 80.38 105 ALA A O 1
ATOM 773 N N . HIS A 1 106 ? 8.055 14.438 -6.535 1 79.06 106 HIS A N 1
ATOM 774 C CA . HIS A 1 106 ? 7.961 13.117 -5.934 1 79.06 106 HIS A CA 1
ATOM 775 C C . HIS A 1 106 ? 6.504 12.695 -5.742 1 79.06 106 HIS A C 1
ATOM 777 O O . HIS A 1 106 ? 6.227 11.68 -5.109 1 79.06 106 HIS A O 1
ATOM 783 N N . GLY A 1 107 ? 5.648 13.469 -6.25 1 79.12 107 GLY A N 1
ATOM 784 C CA . GLY A 1 107 ? 4.238 13.117 -6.203 1 79.12 107 GLY A CA 1
ATOM 785 C C . GLY A 1 107 ? 3.648 13.195 -4.805 1 79.12 107 GLY A C 1
ATOM 786 O O . GLY A 1 107 ? 2.852 12.344 -4.41 1 79.12 107 GLY A O 1
ATOM 787 N N . VAL A 1 108 ? 4.008 14.125 -4.039 1 85.44 108 VAL A N 1
ATOM 788 C CA . VAL A 1 108 ? 3.482 14.344 -2.697 1 85.44 108 VAL A CA 1
ATOM 789 C C . VAL A 1 108 ? 2.504 15.516 -2.709 1 85.44 108 VAL A C 1
ATOM 791 O O . VAL A 1 108 ? 2.828 16.594 -3.199 1 85.44 108 VAL A O 1
ATOM 794 N N . ASP A 1 109 ? 1.321 15.258 -2.244 1 91.81 109 ASP A N 1
ATOM 795 C CA . ASP A 1 109 ? 0.362 16.344 -2.07 1 91.81 109 ASP A CA 1
ATOM 796 C C . ASP A 1 109 ? 0.631 17.109 -0.778 1 91.81 109 ASP A C 1
ATOM 798 O O . ASP A 1 109 ? 0.695 16.516 0.301 1 91.81 109 ASP A O 1
ATOM 802 N N . LEU A 1 110 ? 0.833 18.453 -0.984 1 95.81 110 LEU A N 1
ATOM 803 C CA . LEU A 1 110 ? 1.069 19.312 0.173 1 95.81 110 LEU A CA 1
ATOM 804 C C . LEU A 1 110 ? -0.226 19.984 0.634 1 95.81 110 LEU A C 1
ATOM 806 O O . LEU A 1 110 ? -0.969 20.531 -0.18 1 95.81 110 LEU A O 1
ATOM 810 N N . VAL A 1 111 ? -0.51 19.859 1.971 1 96.88 111 VAL A N 1
ATOM 811 C CA . VAL A 1 111 ? -1.685 20.469 2.59 1 96.88 111 VAL A CA 1
ATOM 812 C C . VAL A 1 111 ? -1.25 21.406 3.717 1 96.88 111 VAL A C 1
ATOM 814 O O . VAL A 1 111 ? -0.87 20.953 4.797 1 96.88 111 VAL A O 1
ATOM 817 N N . GLY A 1 112 ? -1.321 22.672 3.451 1 96.38 112 GLY A N 1
ATOM 818 C CA . GLY A 1 112 ? -0.899 23.672 4.418 1 96.38 112 GLY A CA 1
ATOM 819 C C . GLY A 1 112 ? -2.014 24.109 5.348 1 96.38 112 GLY A C 1
ATOM 820 O O . GLY A 1 112 ? -3.125 23.578 5.289 1 96.38 112 GLY A O 1
ATOM 821 N N . PRO A 1 113 ? -1.687 25.078 6.215 1 95.25 113 PRO A N 1
ATOM 822 C CA . PRO A 1 113 ? -2.67 25.531 7.203 1 95.25 113 PRO A CA 1
ATOM 823 C C . PRO A 1 113 ? -3.92 26.125 6.562 1 95.25 113 PRO A C 1
ATOM 825 O O . PRO A 1 113 ? -5.031 25.922 7.062 1 95.25 113 PRO A O 1
ATOM 828 N N . ASP A 1 114 ? -3.74 26.812 5.441 1 95.62 114 ASP A N 1
ATOM 829 C CA . ASP A 1 114 ? -4.898 27.391 4.762 1 95.62 114 ASP A CA 1
ATOM 830 C C . ASP A 1 114 ? -5.789 26.297 4.172 1 95.62 114 ASP A C 1
ATOM 832 O O . ASP A 1 114 ? -7.016 26.391 4.219 1 95.62 114 ASP A O 1
ATOM 836 N N . ASP A 1 115 ? -5.141 25.344 3.592 1 96.25 115 ASP A N 1
ATOM 837 C CA . ASP A 1 115 ? -5.891 24.203 3.053 1 96.25 115 ASP A CA 1
ATOM 838 C C . ASP A 1 115 ? -6.672 23.5 4.152 1 96.25 115 ASP A C 1
ATOM 840 O O . ASP A 1 115 ? -7.84 23.156 3.963 1 96.25 115 ASP A O 1
ATOM 844 N N . LEU A 1 116 ? -6.074 23.25 5.258 1 96 116 LEU A N 1
ATOM 845 C CA . LEU A 1 116 ? -6.719 22.562 6.383 1 96 116 LEU A CA 1
ATOM 846 C C . LEU A 1 116 ? -7.887 23.391 6.914 1 96 116 LEU A C 1
ATOM 848 O O . LEU A 1 116 ? -8.938 22.844 7.25 1 96 116 LEU A O 1
ATOM 852 N N . ALA A 1 117 ? -7.68 24.672 7.051 1 95 117 ALA A N 1
ATOM 853 C CA . ALA A 1 117 ? -8.766 25.531 7.504 1 95 117 ALA A CA 1
ATOM 854 C C . ALA A 1 117 ? -9.969 25.438 6.57 1 95 117 ALA A C 1
ATOM 856 O O . ALA A 1 117 ? -11.109 25.375 7.031 1 95 117 ALA A O 1
ATOM 857 N N . ARG A 1 118 ? -9.672 25.453 5.293 1 96.44 118 ARG A N 1
ATOM 858 C CA . ARG A 1 118 ? -10.75 25.312 4.32 1 96.44 118 ARG A CA 1
ATOM 859 C C . ARG A 1 118 ? -11.477 23.984 4.496 1 96.44 118 ARG A C 1
ATOM 861 O O . ARG A 1 118 ? -12.703 23.922 4.391 1 96.44 118 ARG A O 1
ATOM 868 N N . LEU A 1 119 ? -10.703 22.953 4.719 1 95.12 119 LEU A N 1
ATOM 869 C CA . LEU A 1 119 ? -11.297 21.625 4.934 1 95.12 119 LEU A CA 1
ATOM 870 C C . LEU A 1 119 ? -12.18 21.625 6.18 1 95.12 119 LEU A C 1
ATOM 872 O O . LEU A 1 119 ? -13.289 21.094 6.164 1 95.12 119 LEU A O 1
ATOM 876 N N . VAL A 1 120 ? -11.711 22.188 7.262 1 94.94 120 VAL A N 1
ATOM 877 C CA . VAL A 1 120 ? -12.461 22.281 8.508 1 94.94 120 VAL A CA 1
ATOM 878 C C . VAL A 1 120 ? -13.797 22.969 8.266 1 94.94 120 VAL A C 1
ATOM 880 O O . VAL A 1 120 ? -14.844 22.516 8.742 1 94.94 120 VAL A O 1
ATOM 883 N N . ASP A 1 121 ? -13.719 24 7.496 1 95.75 121 ASP A N 1
ATOM 884 C CA . ASP A 1 121 ? -14.938 24.75 7.199 1 95.75 121 ASP A CA 1
ATOM 885 C C . ASP A 1 121 ? -15.883 23.938 6.32 1 95.75 121 ASP A C 1
ATOM 887 O O . ASP A 1 121 ? -17.078 23.844 6.602 1 95.75 121 ASP A O 1
ATOM 891 N N . ALA A 1 122 ? -15.344 23.375 5.273 1 95.75 122 ALA A N 1
ATOM 892 C CA . ALA A 1 122 ? -16.141 22.641 4.309 1 95.75 122 ALA A CA 1
ATOM 893 C C . ALA A 1 122 ? -16.828 21.438 4.969 1 95.75 122 ALA A C 1
ATOM 895 O O . ALA A 1 122 ? -17.938 21.062 4.594 1 95.75 122 ALA A O 1
ATOM 896 N N . LEU A 1 123 ? -16.172 20.891 5.953 1 94.88 123 LEU A N 1
ATOM 897 C CA . LEU A 1 123 ? -16.672 19.672 6.59 1 94.88 123 LEU A CA 1
ATOM 898 C C . LEU A 1 123 ? -17.406 20 7.887 1 94.88 123 LEU A C 1
ATOM 900 O O . LEU A 1 123 ? -17.797 19.094 8.625 1 94.88 123 LEU A O 1
ATOM 904 N N . ASP A 1 124 ? -17.562 21.266 8.141 1 93.62 124 ASP A N 1
ATOM 905 C CA . ASP A 1 124 ? -18.172 21.703 9.391 1 93.62 124 ASP A CA 1
ATOM 906 C C . ASP A 1 124 ? -17.531 21.016 10.594 1 93.62 124 ASP A C 1
ATOM 908 O O . ASP A 1 124 ? -18.219 20.453 11.438 1 93.62 124 ASP A O 1
ATOM 912 N N . ALA A 1 125 ? -16.188 21.109 10.531 1 93.31 125 ALA A N 1
ATOM 913 C CA . ALA A 1 125 ? -15.445 20.359 11.531 1 93.31 125 ALA A CA 1
ATOM 914 C C . ALA A 1 125 ? -14.781 21.281 12.539 1 93.31 125 ALA A C 1
ATOM 916 O O . ALA A 1 125 ? -13.773 20.938 13.156 1 93.31 125 ALA A O 1
ATOM 917 N N . ARG A 1 126 ? -15.281 22.438 12.812 1 91.69 126 ARG A N 1
ATOM 918 C CA . ARG A 1 126 ? -14.672 23.406 13.727 1 91.69 126 ARG A CA 1
ATOM 919 C C . ARG A 1 126 ? -14.609 22.844 15.148 1 91.69 126 ARG A C 1
ATOM 921 O O . ARG A 1 126 ? -13.734 23.219 15.93 1 91.69 126 ARG A O 1
ATOM 928 N N . ALA A 1 127 ? -15.516 21.984 15.453 1 89.94 127 ALA A N 1
ATOM 929 C CA . ALA A 1 127 ? -15.547 21.391 16.781 1 89.94 127 ALA A CA 1
ATOM 930 C C . ALA A 1 127 ? -14.273 20.594 17.062 1 89.94 127 ALA A C 1
ATOM 932 O O . ALA A 1 127 ? -13.891 20.422 18.219 1 89.94 127 ALA A O 1
ATOM 933 N N . LEU A 1 128 ? -13.617 20.188 16.031 1 89.81 128 LEU A N 1
ATOM 934 C CA . LEU A 1 128 ? -12.406 19.391 16.172 1 89.81 128 LEU A CA 1
ATOM 935 C C . LEU A 1 128 ? -11.234 20.266 16.609 1 89.81 128 LEU A C 1
ATOM 937 O O . LEU A 1 128 ? -10.227 19.75 17.109 1 89.81 128 LEU A O 1
ATOM 941 N N . LEU A 1 129 ? -11.203 21.531 16.359 1 89.25 129 LEU A N 1
ATOM 942 C CA . LEU A 1 129 ? -10.109 22.438 16.719 1 89.25 129 LEU A CA 1
ATOM 943 C C . LEU A 1 129 ? -10.133 22.75 18.203 1 89.25 129 LEU A C 1
ATOM 945 O O . LEU A 1 129 ? -9.086 22.969 18.812 1 89.25 129 LEU A O 1
ATOM 949 N N . GLY A 1 130 ? -11.273 22.844 18.891 1 72.88 130 GLY A N 1
ATOM 950 C CA . GLY A 1 130 ? -11.477 23.344 20.234 1 72.88 130 GLY A CA 1
ATOM 951 C C . GLY A 1 130 ? -11.281 22.281 21.297 1 72.88 130 GLY A C 1
ATOM 952 O O . GLY A 1 130 ? -11.266 22.578 22.484 1 72.88 130 GLY A O 1
ATOM 953 N N . ARG A 1 131 ? -11.383 20.906 21.016 1 61.03 131 ARG A N 1
ATOM 954 C CA . ARG A 1 131 ? -11.5 19.922 22.094 1 61.03 131 ARG A CA 1
ATOM 955 C C . ARG A 1 131 ? -10.172 19.719 22.797 1 61.03 131 ARG A C 1
ATOM 957 O O . ARG A 1 131 ? -9.156 19.422 22.172 1 61.03 131 ARG A O 1
ATOM 964 N N . PRO A 1 132 ? -10.047 20.234 23.922 1 55.06 132 PRO A N 1
ATOM 965 C CA . PRO A 1 132 ? -8.883 19.891 24.75 1 55.06 132 PRO A CA 1
ATOM 966 C C . PRO A 1 132 ? -8.625 18.391 24.812 1 55.06 132 PRO A C 1
ATOM 968 O O . PRO A 1 132 ? -9.531 17.594 24.547 1 55.06 132 PRO A O 1
ATOM 971 N N . ASP A 1 133 ? -7.301 17.953 24.734 1 50.47 133 ASP A N 1
ATOM 972 C CA . ASP A 1 133 ? -6.852 16.578 24.953 1 50.47 133 ASP A CA 1
ATOM 973 C C . ASP A 1 133 ? -7.695 15.883 26.016 1 50.47 133 ASP A C 1
ATOM 975 O O . ASP A 1 133 ? -7.621 16.234 27.188 1 50.47 133 ASP A O 1
ATOM 979 N N . ALA A 1 134 ? -8.938 15.789 25.969 1 42.91 134 ALA A N 1
ATOM 980 C CA . ALA A 1 134 ? -9.648 15.094 27.031 1 42.91 134 ALA A CA 1
ATOM 981 C C . ALA A 1 134 ? -9.008 13.742 27.344 1 42.91 134 ALA A C 1
ATOM 983 O O . ALA A 1 134 ? -9.453 13.023 28.25 1 42.91 134 ALA A O 1
ATOM 984 N N . THR A 1 135 ? -8.555 13 26.328 1 40.81 135 THR A N 1
ATOM 985 C CA . THR A 1 135 ? -8.164 11.633 26.672 1 40.81 135 THR A CA 1
ATOM 986 C C . THR A 1 135 ? -7.066 11.633 27.734 1 40.81 135 THR A C 1
ATOM 988 O O . THR A 1 135 ? -6.398 10.617 27.938 1 40.81 135 THR A O 1
ATOM 991 N N . SER A 1 136 ? -6.617 12.75 28.344 1 38.25 136 SER A N 1
ATOM 992 C CA . SER A 1 136 ? -5.996 12.5 29.641 1 38.25 136 SER A CA 1
ATOM 993 C C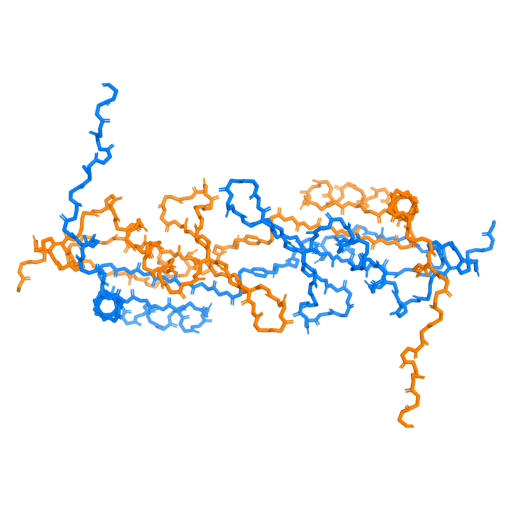 . SER A 1 136 ? -6.996 11.914 30.625 1 38.25 136 SER A C 1
ATOM 995 O O . SER A 1 136 ? -7.43 12.602 31.562 1 38.25 136 SER A O 1
ATOM 997 N N . GLU A 1 137 ? -8.125 11.328 30.234 1 34.31 137 GLU A N 1
ATOM 998 C CA . GLU A 1 137 ? -8.836 10.703 31.344 1 34.31 137 GLU A CA 1
ATOM 999 C C . GLU A 1 137 ? -7.895 9.852 32.188 1 34.31 137 GLU A C 1
ATOM 1001 O O . GLU A 1 137 ? -7.125 9.047 31.656 1 34.31 137 GLU A O 1
ATOM 1006 N N . PRO A 1 138 ? -7.637 10.195 33.5 1 36.09 138 PRO A N 1
ATOM 1007 C CA . PRO A 1 138 ? -7.023 9.359 34.531 1 36.09 138 PRO A CA 1
ATOM 1008 C C . PRO A 1 138 ? -7.469 7.902 34.469 1 36.09 138 PRO A C 1
ATOM 1010 O O . PRO A 1 138 ? -8.57 7.609 34 1 36.09 138 PRO A O 1
ATOM 1013 N N . SER A 1 139 ? -6.594 6.82 34.281 1 23.97 139 SER A N 1
ATOM 1014 C CA . SER A 1 139 ? -6.938 5.742 35.188 1 23.97 139 SER A CA 1
ATOM 1015 C C . SER A 1 139 ? -7.082 6.262 36.625 1 23.97 139 SER A C 1
ATOM 1017 O O . SER A 1 139 ? -6.391 7.203 37 1 23.97 139 SER A O 1
ATOM 1019 N N . MET B 1 1 ? -1.15 37.781 13.797 1 39.34 1 MET B N 1
ATOM 1020 C CA . MET B 1 1 ? -2.203 37.031 14.477 1 39.34 1 MET B CA 1
ATOM 1021 C C . MET B 1 1 ? -1.621 35.844 15.242 1 39.34 1 MET B C 1
ATOM 1023 O O . MET B 1 1 ? -0.83 35.094 14.695 1 39.34 1 MET B O 1
ATOM 1027 N N . THR B 1 2 ? -1.597 35.906 16.516 1 48.66 2 THR B N 1
ATOM 1028 C CA . THR B 1 2 ? -0.909 35.062 17.469 1 48.66 2 THR B CA 1
ATOM 1029 C C . THR B 1 2 ? -1.291 33.594 17.25 1 48.66 2 THR B C 1
ATOM 1031 O O . THR B 1 2 ? -2.469 33.281 17.062 1 48.66 2 THR B O 1
ATOM 1034 N N . ARG B 1 3 ? -0.394 32.875 16.484 1 58.5 3 ARG B N 1
ATOM 1035 C CA . ARG B 1 3 ? -0.431 31.438 16.188 1 58.5 3 ARG B CA 1
ATOM 1036 C C . ARG B 1 3 ? -0.969 30.641 17.359 1 58.5 3 ARG B C 1
ATOM 1038 O O . ARG B 1 3 ? -1.093 29.406 17.281 1 58.5 3 ARG B O 1
ATOM 1045 N N . THR B 1 4 ? -1.468 31.438 18.469 1 64.94 4 THR B N 1
ATOM 1046 C CA . THR B 1 4 ? -1.775 30.719 19.703 1 64.94 4 THR B CA 1
ATOM 1047 C C . THR B 1 4 ? -3.277 30.484 19.828 1 64.94 4 THR B C 1
ATOM 1049 O O . THR B 1 4 ? -3.764 30.125 20.906 1 64.94 4 THR B O 1
ATOM 1052 N N . ASP B 1 5 ? -4.035 30.828 18.75 1 77.12 5 ASP B N 1
ATOM 1053 C CA . ASP B 1 5 ? -5.477 30.625 18.844 1 77.12 5 ASP B CA 1
ATOM 1054 C C . ASP B 1 5 ? -5.836 29.156 18.562 1 77.12 5 ASP B C 1
ATOM 1056 O O . ASP B 1 5 ? -5.695 28.688 17.438 1 77.12 5 ASP B O 1
ATOM 1060 N N . PRO B 1 6 ? -6.273 28.547 19.672 1 79.62 6 PRO B N 1
ATOM 1061 C CA . PRO B 1 6 ? -6.547 27.109 19.516 1 79.62 6 PRO B CA 1
ATOM 1062 C C . PRO B 1 6 ? -7.691 26.828 18.547 1 79.62 6 PRO B C 1
ATOM 1064 O O . PRO B 1 6 ? -7.934 25.672 18.203 1 79.62 6 PRO B O 1
ATOM 1067 N N . THR B 1 7 ? -8.391 27.891 18.109 1 83.88 7 THR B N 1
ATOM 1068 C CA . THR B 1 7 ? -9.477 27.688 17.156 1 83.88 7 THR B CA 1
ATOM 1069 C C . THR B 1 7 ? -8.969 27.75 15.727 1 83.88 7 THR B C 1
ATOM 1071 O O . THR B 1 7 ? -9.758 27.703 14.773 1 83.88 7 THR B O 1
ATOM 1074 N N . THR B 1 8 ? -7.691 27.922 15.688 1 89.5 8 THR B N 1
ATOM 1075 C CA . THR B 1 8 ? -7.047 27.922 14.375 1 89.5 8 THR B CA 1
ATOM 1076 C C . THR B 1 8 ? -6.164 26.688 14.203 1 89.5 8 THR B C 1
ATOM 1078 O O . THR B 1 8 ? -5.828 26.016 15.18 1 89.5 8 THR B O 1
ATOM 1081 N N . ILE B 1 9 ? -5.824 26.391 12.961 1 92.12 9 ILE B N 1
ATOM 1082 C CA . ILE B 1 9 ? -4.969 25.25 12.648 1 92.12 9 ILE B CA 1
ATOM 1083 C C . ILE B 1 9 ? -3.617 25.422 13.344 1 92.12 9 ILE B C 1
ATOM 1085 O O . ILE B 1 9 ? -3.094 24.469 13.93 1 92.12 9 ILE B O 1
ATOM 1089 N N . GLU B 1 10 ? -3.047 26.625 13.312 1 89.31 10 GLU B N 1
ATOM 1090 C CA . GLU B 1 10 ? -1.731 26.922 13.867 1 89.31 10 GLU B CA 1
ATOM 1091 C C . GLU B 1 10 ? -1.725 26.781 15.391 1 89.31 10 GLU B C 1
ATOM 1093 O O . GLU B 1 10 ? -0.669 26.578 15.992 1 89.31 10 GLU B O 1
ATOM 1098 N N . GLY B 1 11 ? -2.926 26.844 15.938 1 87.38 11 GLY B N 1
ATOM 1099 C CA . GLY B 1 11 ? -3.033 26.828 17.391 1 87.38 11 GLY B CA 1
ATOM 1100 C C . GLY B 1 11 ? -3.305 25.453 17.953 1 87.38 11 GLY B C 1
ATOM 1101 O O . GLY B 1 11 ? -3.342 25.266 19.172 1 87.38 11 GLY B O 1
ATOM 1102 N N . VAL B 1 12 ? -3.531 24.547 17.109 1 89 12 VAL B N 1
ATOM 1103 C CA . VAL B 1 12 ? -3.771 23.188 17.578 1 89 12 VAL B CA 1
ATOM 1104 C C . VAL B 1 12 ? -2.521 22.656 18.266 1 89 12 VAL B C 1
ATOM 1106 O O . VAL B 1 12 ? -1.401 22.875 17.812 1 89 12 VAL B O 1
ATOM 1109 N N . ALA B 1 13 ? -2.75 21.922 19.391 1 89.12 13 ALA B N 1
ATOM 1110 C CA . ALA B 1 13 ? -1.634 21.328 20.109 1 89.12 13 ALA B CA 1
ATOM 1111 C C . ALA B 1 13 ? -0.906 20.297 19.234 1 89.12 13 ALA B C 1
ATOM 1113 O O . ALA B 1 13 ? -1.538 19.547 18.5 1 89.12 13 ALA B O 1
ATOM 1114 N N . PRO B 1 14 ? 0.438 20.297 19.406 1 90 14 PRO B N 1
ATOM 1115 C CA . PRO B 1 14 ? 1.236 19.359 18.625 1 90 14 PRO B CA 1
ATOM 1116 C C . PRO B 1 14 ? 0.748 17.922 18.75 1 90 14 PRO B C 1
ATOM 1118 O O . PRO B 1 14 ? 0.689 17.188 17.766 1 90 14 PRO B O 1
ATOM 1121 N N . SER B 1 15 ? 0.433 17.469 19.922 1 89.75 15 SER B N 1
ATOM 1122 C CA . SER B 1 15 ? 0.043 16.094 20.188 1 89.75 15 SER B CA 1
ATOM 1123 C C . SER B 1 15 ? -1.299 15.758 19.531 1 89.75 15 SER B C 1
ATOM 1125 O O . SER B 1 15 ? -1.616 14.594 19.297 1 89.75 15 SER B O 1
ATOM 1127 N N . ARG B 1 16 ? -2.094 16.734 19.203 1 91.38 16 ARG B N 1
ATOM 1128 C CA . ARG B 1 16 ? -3.439 16.531 18.672 1 91.38 16 ARG B CA 1
ATOM 1129 C C . ARG B 1 16 ? -3.455 16.656 17.156 1 91.38 16 ARG B C 1
ATOM 1131 O O . ARG B 1 16 ? -4.418 16.25 16.5 1 91.38 16 ARG B O 1
ATOM 1138 N N . PHE B 1 17 ? -2.453 17.25 16.641 1 93.12 17 PHE B N 1
ATOM 1139 C CA . PHE B 1 17 ? -2.441 17.609 15.227 1 93.12 17 PHE B CA 1
ATOM 1140 C C . PHE B 1 17 ? -2.615 16.359 14.359 1 93.12 17 PHE B C 1
ATOM 1142 O O . PHE B 1 17 ? -3.447 16.344 13.445 1 93.12 17 PHE B O 1
ATOM 1149 N N . PRO B 1 18 ? -1.891 15.266 14.625 1 94 18 PRO B N 1
ATOM 1150 C CA . PRO B 1 18 ? -2.113 14.086 13.789 1 94 18 PRO B CA 1
ATOM 1151 C C . PRO B 1 18 ? -3.549 13.57 13.859 1 94 18 PRO B C 1
ATOM 1153 O O . PRO B 1 18 ? -4.125 13.188 12.844 1 94 18 PRO B O 1
ATOM 1156 N N . GLY B 1 19 ? -4.078 13.578 15.016 1 92.44 19 GLY B N 1
ATOM 1157 C CA . GLY B 1 19 ? -5.461 13.156 15.188 1 92.44 19 GLY B CA 1
ATOM 1158 C C . GLY B 1 19 ? -6.445 14.039 14.438 1 92.44 19 GLY B C 1
ATOM 1159 O O . GLY B 1 19 ? -7.445 13.547 13.906 1 92.44 19 GLY B O 1
ATOM 1160 N N . LEU B 1 20 ? -6.242 15.328 14.438 1 93.88 20 LEU B N 1
ATOM 1161 C CA . LEU B 1 20 ? -7.074 16.25 13.672 1 93.88 20 LEU B CA 1
ATOM 1162 C C . LEU B 1 20 ? -7.062 15.883 12.188 1 93.88 20 LEU B C 1
ATOM 1164 O O . LEU B 1 20 ? -8.117 15.805 11.555 1 93.88 20 LEU B O 1
ATOM 1168 N N . LEU B 1 21 ? -5.848 15.688 11.648 1 94.94 21 LEU B N 1
ATOM 1169 C CA . LEU B 1 21 ? -5.711 15.312 10.242 1 94.94 21 LEU B CA 1
ATOM 1170 C C . LEU B 1 21 ? -6.504 14.039 9.938 1 94.94 21 LEU B C 1
ATOM 1172 O O . LEU B 1 21 ? -7.285 14.008 8.984 1 94.94 21 LEU B O 1
ATOM 1176 N N . ALA B 1 22 ? -6.332 13.055 10.766 1 94 22 ALA B N 1
ATOM 1177 C CA . ALA B 1 22 ? -7.043 11.797 10.586 1 94 22 ALA B CA 1
ATOM 1178 C C . ALA B 1 22 ? -8.555 12.008 10.602 1 94 22 ALA B C 1
ATOM 1180 O O . ALA B 1 22 ? -9.273 11.469 9.758 1 94 22 ALA B O 1
ATOM 1181 N N . ALA B 1 23 ? -9.07 12.797 11.547 1 94.38 23 ALA B N 1
ATOM 1182 C CA . ALA B 1 23 ? -10.5 13.062 11.68 1 94.38 23 ALA B CA 1
ATOM 1183 C C . ALA B 1 23 ? -11.055 13.742 10.438 1 94.38 23 ALA B C 1
ATOM 1185 O O . ALA B 1 23 ? -12.156 13.422 9.984 1 94.38 23 ALA B O 1
ATOM 1186 N N . LEU B 1 24 ? -10.328 14.656 9.867 1 95.5 24 LEU B N 1
ATOM 1187 C CA . LEU B 1 24 ? -10.773 15.359 8.672 1 95.5 24 LEU B CA 1
ATOM 1188 C C . LEU B 1 24 ? -10.906 14.406 7.496 1 95.5 24 LEU B C 1
ATOM 1190 O O . LEU B 1 24 ? -11.852 14.508 6.707 1 95.5 24 LEU B O 1
ATOM 1194 N N . TRP B 1 25 ? -9.961 13.477 7.34 1 94.56 25 TRP B N 1
ATOM 1195 C CA . TRP B 1 25 ? -10.031 12.516 6.246 1 94.56 25 TRP B CA 1
ATOM 1196 C C . TRP B 1 25 ? -11.18 11.531 6.461 1 94.56 25 TRP B C 1
ATOM 1198 O O . TRP B 1 25 ? -11.844 11.125 5.508 1 94.56 25 TRP B O 1
ATOM 1208 N N . ARG B 1 26 ? -11.438 11.148 7.703 1 93.25 26 ARG B N 1
ATOM 1209 C CA . ARG B 1 26 ? -12.578 10.289 7.996 1 93.25 26 ARG B CA 1
ATOM 1210 C C . ARG B 1 26 ? -13.883 10.969 7.602 1 93.25 26 ARG B C 1
ATOM 1212 O O . ARG B 1 26 ? -14.789 10.328 7.059 1 93.25 26 ARG B O 1
ATOM 1219 N N . ARG B 1 27 ? -13.945 12.188 7.816 1 94.06 27 ARG B N 1
ATOM 1220 C CA . ARG B 1 27 ? -15.164 12.93 7.492 1 94.06 27 ARG B CA 1
ATOM 1221 C C . ARG B 1 27 ? -15.352 13.039 5.984 1 94.06 27 ARG B C 1
ATOM 1223 O O . ARG B 1 27 ? -16.469 13.289 5.512 1 94.06 27 ARG B O 1
ATOM 1230 N N . GLN B 1 28 ? -14.336 12.875 5.277 1 93.12 28 GLN B N 1
ATOM 1231 C CA . GLN B 1 28 ? -14.414 12.883 3.822 1 93.12 28 GLN B CA 1
ATOM 1232 C C . GLN B 1 28 ? -14.781 11.508 3.283 1 93.12 28 GLN B C 1
ATOM 1234 O O . GLN B 1 28 ? -14.859 11.312 2.068 1 93.12 28 GLN B O 1
ATOM 1239 N N . GLY B 1 29 ? -14.906 10.531 4.188 1 90.12 29 GLY B N 1
ATOM 1240 C CA . GLY B 1 29 ? -15.375 9.219 3.777 1 90.12 29 GLY B CA 1
ATOM 1241 C C . GLY B 1 29 ? -14.266 8.188 3.68 1 90.12 29 GLY B C 1
ATOM 1242 O O . GLY B 1 29 ? -14.484 7.074 3.205 1 90.12 29 GLY B O 1
ATOM 1243 N N . TRP B 1 30 ? -13.086 8.547 4.074 1 87.75 30 TRP B N 1
ATOM 1244 C CA . TRP B 1 30 ? -11.969 7.609 4.078 1 87.75 30 TRP B CA 1
ATOM 1245 C C . TRP B 1 30 ? -11.953 6.785 5.363 1 87.75 30 TRP B C 1
ATOM 1247 O O . TRP B 1 30 ? -12.375 7.266 6.422 1 87.75 30 TRP B O 1
ATOM 1257 N N . THR B 1 31 ? -11.547 5.547 5.215 1 85 31 THR B N 1
ATOM 1258 C CA . THR B 1 31 ? -11.117 4.785 6.387 1 85 31 THR B CA 1
ATOM 1259 C C . THR B 1 31 ? -9.68 5.113 6.754 1 85 31 THR B C 1
ATOM 1261 O O . THR B 1 31 ? -8.781 5.023 5.91 1 85 31 THR B O 1
ATOM 1264 N N . VAL B 1 32 ? -9.453 5.641 7.98 1 86.5 32 VAL B N 1
ATOM 1265 C CA . VAL B 1 32 ? -8.133 6.109 8.367 1 86.5 32 VAL B CA 1
ATOM 1266 C C . VAL B 1 32 ? -7.629 5.309 9.57 1 86.5 32 VAL B C 1
ATOM 1268 O O . VAL B 1 32 ? -8.352 5.141 10.555 1 86.5 32 VAL B O 1
ATOM 1271 N N . ALA B 1 33 ? -6.395 4.793 9.438 1 82.5 33 ALA B N 1
ATOM 1272 C CA . ALA B 1 33 ? -5.789 4.008 10.508 1 82.5 33 ALA B CA 1
ATOM 1273 C C . ALA B 1 33 ? -4.332 4.398 10.727 1 82.5 33 ALA B C 1
ATOM 1275 O O . ALA B 1 33 ? -3.639 4.773 9.773 1 82.5 33 ALA B O 1
ATOM 1276 N N . PRO B 1 34 ? -3.896 4.336 12.016 1 83.06 34 PRO B N 1
ATOM 1277 C CA . PRO B 1 34 ? -2.465 4.555 12.242 1 83.06 34 PRO B CA 1
ATOM 1278 C C . PRO B 1 34 ? -1.6 3.459 11.625 1 83.06 34 PRO B C 1
ATOM 1280 O O . PRO B 1 34 ? -2.047 2.316 11.484 1 83.06 34 PRO B O 1
ATOM 1283 N N . THR B 1 35 ? -0.409 3.789 11.055 1 70.31 35 THR B N 1
ATOM 1284 C CA . THR B 1 35 ? 0.51 2.801 10.5 1 70.31 35 THR B CA 1
ATOM 1285 C C . THR B 1 35 ? 1.193 2.012 11.617 1 70.31 35 THR B C 1
ATOM 1287 O O . THR B 1 35 ? 1.729 0.928 11.375 1 70.31 35 THR B O 1
ATOM 1290 N N . GLY B 1 36 ? 1.183 2.512 12.859 1 66.5 36 GLY B N 1
ATOM 1291 C CA . GLY B 1 36 ? 1.909 1.881 13.953 1 66.5 36 GLY B CA 1
ATOM 1292 C C . GLY B 1 36 ? 3.391 2.203 13.945 1 66.5 36 GLY B C 1
ATOM 1293 O O . GLY B 1 36 ? 4.109 1.872 14.891 1 66.5 36 GLY B O 1
ATOM 1294 N N . LEU B 1 37 ? 3.949 2.686 12.844 1 62.06 37 LEU B N 1
ATOM 1295 C CA . LEU B 1 37 ? 5.371 2.982 12.719 1 62.06 37 LEU B CA 1
ATOM 1296 C C . LEU B 1 37 ? 5.695 4.34 13.344 1 62.06 37 LEU B C 1
ATOM 1298 O O . LEU B 1 37 ? 6.676 4.469 14.078 1 62.06 37 LEU B O 1
ATOM 1302 N N . GLU B 1 38 ? 4.93 5.34 12.977 1 74.25 38 GLU B N 1
ATOM 1303 C CA . GLU B 1 38 ? 5.109 6.711 13.438 1 74.25 38 GLU B CA 1
ATOM 1304 C C . GLU B 1 38 ? 3.773 7.336 13.844 1 74.25 38 GLU B C 1
ATOM 1306 O O . GLU B 1 38 ? 2.73 6.996 13.281 1 74.25 38 GLU B O 1
ATOM 1311 N N . ASP B 1 39 ? 3.863 8.18 14.875 1 81.56 39 ASP B N 1
ATOM 1312 C CA . ASP B 1 39 ? 2.652 8.766 15.438 1 81.56 39 ASP B CA 1
ATOM 1313 C C . ASP B 1 39 ? 2.1 9.867 14.539 1 81.56 39 ASP B C 1
ATOM 1315 O O . ASP B 1 39 ? 1.006 10.383 14.773 1 81.56 39 ASP B O 1
ATOM 1319 N N . ASP B 1 40 ? 2.893 10.102 13.516 1 87.94 40 ASP B N 1
ATOM 1320 C CA . ASP B 1 40 ? 2.475 11.203 12.648 1 87.94 40 ASP B CA 1
ATOM 1321 C C . ASP B 1 40 ? 2.125 10.703 11.25 1 87.94 40 ASP B C 1
ATOM 1323 O O . ASP B 1 40 ? 2.047 11.484 10.305 1 87.94 40 ASP B O 1
ATOM 1327 N N . VAL B 1 41 ? 1.991 9.414 11.172 1 84.69 41 VAL B N 1
ATOM 1328 C CA . VAL B 1 41 ? 1.671 8.859 9.859 1 84.69 41 VAL B CA 1
ATOM 1329 C C . VAL B 1 41 ? 0.433 7.973 9.969 1 84.69 41 VAL B C 1
ATOM 1331 O O . VAL B 1 41 ? 0.365 7.09 10.828 1 84.69 41 VAL B O 1
ATOM 1334 N N . TYR B 1 42 ? -0.537 8.242 9.117 1 85 42 TYR B N 1
ATOM 1335 C CA . TYR B 1 42 ? -1.742 7.43 8.984 1 85 42 TYR B CA 1
ATOM 1336 C C . TYR B 1 42 ? -1.875 6.879 7.57 1 85 42 TYR B C 1
ATOM 1338 O O . TYR B 1 42 ? -1.264 7.398 6.633 1 85 42 TYR B O 1
ATOM 1346 N N . VAL B 1 43 ? -2.586 5.828 7.434 1 81.5 43 VAL B N 1
ATOM 1347 C CA . VAL B 1 43 ? -2.994 5.301 6.133 1 81.5 43 VAL B CA 1
ATOM 1348 C C . VAL B 1 43 ? -4.488 5.535 5.93 1 81.5 43 VAL B C 1
ATOM 1350 O O . VAL B 1 43 ? -5.301 5.219 6.805 1 81.5 43 VAL B O 1
ATOM 1353 N N . ALA B 1 44 ? -4.773 6.191 4.789 1 84.69 44 ALA B N 1
ATOM 1354 C CA . ALA B 1 44 ? -6.164 6.402 4.391 1 84.69 44 ALA B CA 1
ATOM 1355 C C . ALA B 1 44 ? -6.539 5.512 3.209 1 84.69 44 ALA B C 1
ATOM 1357 O O . ALA B 1 44 ? -5.777 5.398 2.244 1 84.69 44 ALA B O 1
ATOM 1358 N N . SER B 1 45 ? -7.664 4.824 3.332 1 78.5 45 SER B N 1
ATOM 1359 C CA . SER B 1 45 ? -8.117 3.955 2.25 1 78.5 45 SER B CA 1
ATOM 1360 C C . SER B 1 45 ? -9.578 4.215 1.904 1 78.5 45 SER B C 1
ATOM 1362 O O . SER B 1 45 ? -10.359 4.629 2.764 1 78.5 45 SER B O 1
ATOM 1364 N N . ARG B 1 46 ? -9.867 4.152 0.645 1 79 46 ARG B N 1
ATOM 1365 C CA . ARG B 1 46 ? -11.234 4.324 0.159 1 79 46 ARG B CA 1
ATOM 1366 C C . ARG B 1 46 ? -11.5 3.424 -1.042 1 79 46 ARG B C 1
ATOM 1368 O O . ARG B 1 46 ? -10.641 3.256 -1.906 1 79 46 ARG B O 1
ATOM 1375 N N . ARG B 1 47 ? -12.688 2.781 -1 1 67.75 47 ARG B N 1
ATOM 1376 C CA . ARG B 1 47 ? -13.094 1.98 -2.15 1 67.75 47 ARG B CA 1
ATOM 1377 C C . ARG B 1 47 ? -13.438 2.867 -3.342 1 67.75 47 ARG B C 1
ATOM 1379 O O . ARG B 1 47 ? -14.047 3.928 -3.178 1 67.75 47 ARG B O 1
ATOM 1386 N N . THR B 1 48 ? -12.867 2.494 -4.434 1 61.56 48 THR B N 1
ATOM 1387 C CA . THR B 1 48 ? -13.164 3.25 -5.645 1 61.56 48 THR B CA 1
ATOM 1388 C C . THR B 1 48 ? -14.477 2.779 -6.273 1 61.56 48 THR B C 1
ATOM 1390 O O . THR B 1 48 ? -15 1.729 -5.902 1 61.56 48 THR B O 1
ATOM 1393 N N . GLU B 1 49 ? -14.93 3.656 -7.098 1 60.28 49 GLU B N 1
ATOM 1394 C CA . GLU B 1 49 ? -16.156 3.324 -7.809 1 60.28 49 GLU B CA 1
ATOM 1395 C C . GLU B 1 49 ? -16 2.039 -8.617 1 60.28 49 GLU B C 1
ATOM 1397 O O . GLU B 1 49 ? -16.984 1.324 -8.844 1 60.28 49 GLU B O 1
ATOM 1402 N N . THR B 1 50 ? -14.875 1.716 -9.07 1 51.12 50 THR B N 1
ATOM 1403 C CA . THR B 1 50 ? -14.625 0.571 -9.938 1 51.12 50 THR B CA 1
ATOM 1404 C C . THR B 1 50 ? -14.352 -0.685 -9.109 1 51.12 50 THR B C 1
ATOM 1406 O O . THR B 1 50 ? -13.969 -1.721 -9.656 1 51.12 50 THR B O 1
ATOM 1409 N N . GLY B 1 51 ? -14.547 -0.516 -7.805 1 47.59 51 GLY B N 1
ATOM 1410 C CA . GLY B 1 51 ? -14.406 -1.687 -6.953 1 47.59 51 GLY B CA 1
ATOM 1411 C C . GLY B 1 51 ? -13.008 -1.838 -6.383 1 47.59 51 GLY B C 1
ATOM 1412 O O . GLY B 1 51 ? -12.766 -2.699 -5.531 1 47.59 51 GLY B O 1
ATOM 1413 N N . GLY B 1 52 ? -12.148 -0.943 -6.789 1 54.19 52 GLY B N 1
ATOM 1414 C CA . GLY B 1 52 ? -10.812 -0.965 -6.219 1 54.19 52 GLY B CA 1
ATOM 1415 C C . GLY B 1 52 ? -10.703 -0.165 -4.938 1 54.19 52 GLY B C 1
ATOM 1416 O O . GLY B 1 52 ? -11.711 0.185 -4.324 1 54.19 52 GLY B O 1
ATOM 1417 N N . GLU B 1 53 ? -9.492 -0.224 -4.293 1 58.84 53 GLU B N 1
ATOM 1418 C CA . GLU B 1 53 ? -9.219 0.573 -3.1 1 58.84 53 GLU B CA 1
ATOM 1419 C C . GLU B 1 53 ? -8.07 1.554 -3.342 1 58.84 53 GLU B C 1
ATOM 1421 O O . GLU B 1 53 ? -7.059 1.195 -3.941 1 58.84 53 GLU B O 1
ATOM 1426 N N . GLU B 1 54 ? -8.414 2.764 -3.139 1 67.75 54 GLU B N 1
ATOM 1427 C CA . GLU B 1 54 ? -7.367 3.783 -3.109 1 67.75 54 GLU B CA 1
ATOM 1428 C C . GLU B 1 54 ? -6.766 3.918 -1.713 1 67.75 54 GLU B C 1
ATOM 1430 O O . GLU B 1 54 ? -7.488 3.881 -0.714 1 67.75 54 GLU B O 1
ATOM 1435 N N . ARG B 1 55 ? -5.379 3.801 -1.618 1 73.62 55 ARG B N 1
ATOM 1436 C CA . ARG B 1 55 ? -4.676 3.994 -0.353 1 73.62 55 ARG B CA 1
ATOM 1437 C C . ARG B 1 55 ? -3.719 5.18 -0.433 1 73.62 55 ARG B C 1
ATOM 1439 O O . ARG B 1 55 ? -3.047 5.375 -1.447 1 73.62 55 ARG B O 1
ATOM 1446 N N . ARG B 1 56 ? -3.801 5.953 0.609 1 78.56 56 ARG B N 1
ATOM 1447 C CA . ARG B 1 56 ? -2.938 7.129 0.693 1 78.56 56 ARG B CA 1
ATOM 1448 C C . ARG B 1 56 ? -2.221 7.188 2.037 1 78.56 56 ARG B C 1
ATOM 1450 O O . ARG B 1 56 ? -2.789 6.816 3.066 1 78.56 56 ARG B O 1
ATOM 1457 N N . ALA B 1 57 ? -0.936 7.531 1.965 1 83.5 57 ALA B N 1
ATOM 1458 C CA . ALA B 1 57 ? -0.21 7.859 3.189 1 83.5 57 ALA B CA 1
ATOM 1459 C C . ALA B 1 57 ? -0.451 9.312 3.598 1 83.5 57 ALA B C 1
ATOM 1461 O O . ALA B 1 57 ? -0.317 10.219 2.779 1 83.5 57 ALA B O 1
ATOM 1462 N N . LEU B 1 58 ? -0.892 9.5 4.852 1 89.31 58 LEU B N 1
ATOM 1463 C CA . LEU B 1 58 ? -1.079 10.828 5.43 1 89.31 58 LEU B CA 1
ATOM 1464 C C . LEU B 1 58 ? 0.006 11.133 6.457 1 89.31 58 LEU B C 1
ATOM 1466 O O . LEU B 1 58 ? 0.116 10.445 7.473 1 89.31 58 LEU B O 1
ATOM 1470 N N . PHE B 1 59 ? 0.813 12.109 6.145 1 89.75 59 PHE B N 1
ATOM 1471 C CA . PHE B 1 59 ? 1.842 12.562 7.074 1 89.75 59 PHE B CA 1
ATOM 1472 C C . PHE B 1 59 ? 1.442 13.883 7.723 1 89.75 59 PHE B C 1
ATOM 1474 O O . PHE B 1 59 ? 1.066 14.836 7.035 1 89.75 59 PHE B O 1
ATOM 1481 N N . ALA B 1 60 ? 1.46 13.906 9.031 1 93.31 60 ALA B N 1
ATOM 1482 C CA . ALA B 1 60 ? 1.216 15.133 9.797 1 93.31 60 ALA B CA 1
ATOM 1483 C C . ALA B 1 60 ? 2.52 15.703 10.344 1 93.31 60 ALA B C 1
ATOM 1485 O O . ALA B 1 60 ? 3.096 15.164 11.289 1 93.31 60 ALA B O 1
ATOM 1486 N N . ALA B 1 61 ? 2.941 16.781 9.719 1 91.81 61 ALA B N 1
ATOM 1487 C CA . ALA B 1 61 ? 4.164 17.453 10.172 1 91.81 61 ALA B CA 1
ATOM 1488 C C . ALA B 1 61 ? 3.85 18.719 10.938 1 91.81 61 ALA B C 1
ATOM 1490 O O . ALA B 1 61 ? 3.537 19.75 10.336 1 91.81 61 ALA B O 1
ATOM 1491 N N . TYR B 1 62 ? 3.943 18.594 12.227 1 90.38 62 TYR B N 1
ATOM 1492 C CA . TYR B 1 62 ? 3.758 19.781 13.039 1 90.38 62 TYR B CA 1
ATOM 1493 C C . TYR B 1 62 ? 5.055 20.578 13.156 1 90.38 62 TYR B C 1
ATOM 1495 O O . TYR B 1 62 ? 6.137 20 13.281 1 90.38 62 TYR B O 1
ATOM 1503 N N . ARG B 1 63 ? 4.852 21.875 13.047 1 89.69 63 ARG B N 1
ATOM 1504 C CA . ARG B 1 63 ? 6 22.766 13.195 1 89.69 63 ARG B CA 1
ATOM 1505 C C . ARG B 1 63 ? 5.715 23.859 14.219 1 89.69 63 ARG B C 1
ATOM 1507 O O . ARG B 1 63 ? 4.57 24.281 14.375 1 89.69 63 ARG B O 1
ATOM 1514 N N . SER B 1 64 ? 6.816 24.219 14.812 1 88.06 64 SER B N 1
ATOM 1515 C CA . SER B 1 64 ? 6.727 25.391 15.68 1 88.06 64 SER B CA 1
ATOM 1516 C C . SER B 1 64 ? 6.539 26.672 14.875 1 88.06 64 SER B C 1
ATOM 1518 O O . SER B 1 64 ? 6.926 26.734 13.711 1 88.06 64 SER B O 1
ATOM 1520 N N . PRO B 1 65 ? 5.832 27.609 15.562 1 81 65 PRO B N 1
ATOM 1521 C CA . PRO B 1 65 ? 5.645 28.875 14.867 1 81 65 PRO B CA 1
ATOM 1522 C C . PRO B 1 65 ? 6.938 29.422 14.258 1 81 65 PRO B C 1
ATOM 1524 O O . PRO B 1 65 ? 7.984 29.391 14.906 1 81 65 PRO B O 1
ATOM 1527 N N . GLY B 1 66 ? 6.891 29.812 13.055 1 84.75 66 GLY B N 1
ATOM 1528 C CA . GLY B 1 66 ? 8.047 30.375 12.367 1 84.75 66 GLY B CA 1
ATOM 1529 C C . GLY B 1 66 ? 8.797 29.344 11.539 1 84.75 66 GLY B C 1
ATOM 1530 O O . GLY B 1 66 ? 9.594 29.703 10.672 1 84.75 66 GLY B O 1
ATOM 1531 N N . ASP B 1 67 ? 8.562 28.172 11.836 1 90.69 67 ASP B N 1
ATOM 1532 C CA . ASP B 1 67 ? 9.227 27.109 11.086 1 90.69 67 ASP B CA 1
ATOM 1533 C C . ASP B 1 67 ? 8.359 26.625 9.93 1 90.69 67 ASP B C 1
ATOM 1535 O O . ASP B 1 67 ? 7.129 26.672 10.008 1 90.69 67 ASP B O 1
ATOM 1539 N N . ALA B 1 68 ? 9.039 26.375 8.828 1 94.69 68 ALA B N 1
ATOM 1540 C CA . ALA B 1 68 ? 8.352 25.797 7.676 1 94.69 68 ALA B CA 1
ATOM 1541 C C . ALA B 1 68 ? 8.844 24.375 7.402 1 94.69 68 ALA B C 1
ATOM 1543 O O . ALA B 1 68 ? 9.938 24 7.836 1 94.69 68 ALA B O 1
ATOM 1544 N N . VAL B 1 69 ? 8.039 23.562 6.758 1 95.94 69 VAL B N 1
ATOM 1545 C CA . VAL B 1 69 ? 8.492 22.25 6.293 1 95.94 69 VAL B CA 1
ATOM 1546 C C . VAL B 1 69 ? 9.414 22.422 5.086 1 95.94 69 VAL B C 1
ATOM 1548 O O . VAL B 1 69 ? 9.062 23.109 4.121 1 95.94 69 VAL B O 1
ATOM 1551 N N . ASP B 1 70 ? 10.5 21.812 5.148 1 95.94 70 ASP B N 1
ATOM 1552 C CA . ASP B 1 70 ? 11.5 22.016 4.102 1 95.94 70 ASP B CA 1
ATOM 1553 C C . ASP B 1 70 ? 11.523 20.828 3.137 1 95.94 70 ASP B C 1
ATOM 1555 O O . ASP B 1 70 ? 10.805 19.844 3.33 1 95.94 70 ASP B O 1
ATOM 1559 N N . ALA B 1 71 ? 12.438 21.031 2.121 1 94.94 71 ALA B N 1
ATOM 1560 C CA . ALA B 1 71 ? 12.523 20.047 1.037 1 94.94 71 ALA B CA 1
ATOM 1561 C C . ALA B 1 71 ? 13.016 18.703 1.55 1 94.94 71 ALA B C 1
ATOM 1563 O O . ALA B 1 71 ? 12.57 17.656 1.084 1 94.94 71 ALA B O 1
ATOM 1564 N N . ALA B 1 72 ? 13.891 18.719 2.48 1 93.25 72 ALA B N 1
ATOM 1565 C CA . ALA B 1 72 ? 14.43 17.484 3.021 1 93.25 72 ALA B CA 1
ATOM 1566 C C . ALA B 1 72 ? 13.344 16.672 3.713 1 93.25 72 ALA B C 1
ATOM 1568 O O . ALA B 1 72 ? 13.266 15.445 3.547 1 93.25 72 ALA B O 1
ATOM 1569 N N . THR B 1 73 ? 12.555 17.344 4.52 1 91.75 73 THR B N 1
ATOM 1570 C CA . THR B 1 73 ? 11.438 16.672 5.184 1 91.75 73 THR B CA 1
ATOM 1571 C C . THR B 1 73 ? 10.492 16.047 4.16 1 91.75 73 THR B C 1
ATOM 1573 O O . THR B 1 73 ? 10.086 14.898 4.305 1 91.75 73 THR B O 1
ATOM 1576 N N . VAL B 1 74 ? 10.109 16.766 3.09 1 91.69 74 VAL B N 1
ATOM 1577 C CA . VAL B 1 74 ? 9.227 16.266 2.039 1 91.69 74 VAL B CA 1
ATOM 1578 C C . VAL B 1 74 ? 9.852 15.039 1.375 1 91.69 74 VAL B C 1
ATOM 1580 O O . VAL B 1 74 ? 9.18 14.016 1.202 1 91.69 74 VAL B O 1
ATOM 1583 N N . ARG B 1 75 ? 11.07 15.086 1.05 1 88 75 ARG B N 1
ATOM 1584 C CA . ARG B 1 75 ? 11.773 13.977 0.406 1 88 75 ARG B CA 1
ATOM 1585 C C . ARG B 1 75 ? 11.75 12.727 1.283 1 88 75 ARG B C 1
ATOM 1587 O O . ARG B 1 75 ? 11.484 11.625 0.799 1 88 75 ARG B O 1
ATOM 1594 N N . ASP B 1 76 ? 12.039 12.891 2.572 1 83.69 76 ASP B N 1
ATOM 1595 C CA . ASP B 1 76 ? 12.055 11.766 3.512 1 83.69 76 ASP B CA 1
ATOM 1596 C C . ASP B 1 76 ? 10.688 11.102 3.594 1 83.69 76 ASP B C 1
ATOM 1598 O O . ASP B 1 76 ? 10.594 9.875 3.676 1 83.69 76 ASP B O 1
ATOM 1602 N N . ARG B 1 77 ? 9.578 11.898 3.609 1 83.19 77 ARG B N 1
ATOM 1603 C CA . ARG B 1 77 ? 8.227 11.352 3.73 1 83.19 77 ARG B CA 1
ATOM 1604 C C . ARG B 1 77 ? 7.773 10.727 2.418 1 83.19 77 ARG B C 1
ATOM 1606 O O . ARG B 1 77 ? 7 9.766 2.418 1 83.19 77 ARG B O 1
ATOM 1613 N N . ALA B 1 78 ? 8.18 11.258 1.292 1 75.38 78 ALA B N 1
ATOM 1614 C CA . ALA B 1 78 ? 7.863 10.703 -0.02 1 75.38 78 ALA B CA 1
ATOM 1615 C C . ALA B 1 78 ? 8.414 9.281 -0.156 1 75.38 78 ALA B C 1
ATOM 1617 O O . ALA B 1 78 ? 7.867 8.469 -0.908 1 75.38 78 ALA B O 1
ATOM 1618 N N . ALA B 1 79 ? 9.422 9 0.497 1 63.31 79 ALA B N 1
ATOM 1619 C CA . ALA B 1 79 ? 10.125 7.723 0.374 1 63.31 79 ALA B CA 1
ATOM 1620 C C . ALA B 1 79 ? 9.5 6.664 1.276 1 63.31 79 ALA B C 1
ATOM 1622 O O . ALA B 1 79 ? 9.828 5.48 1.171 1 63.31 79 ALA B O 1
ATOM 1623 N N . VAL B 1 80 ? 8.68 7.227 2.219 1 58.41 80 VAL B N 1
ATOM 1624 C CA . VAL B 1 80 ? 8.094 6.25 3.137 1 58.41 80 VAL B CA 1
ATOM 1625 C C . VAL B 1 80 ? 7.152 5.324 2.375 1 58.41 80 VAL B C 1
ATOM 1627 O O . VAL B 1 80 ? 6.211 5.785 1.721 1 58.41 80 VAL B O 1
ATOM 1630 N N . ASP B 1 81 ? 7.523 4.156 2.033 1 52.78 81 ASP B N 1
ATOM 1631 C CA . ASP B 1 81 ? 6.781 3.1 1.351 1 52.78 81 ASP B CA 1
ATOM 1632 C C . ASP B 1 81 ? 5.816 2.402 2.305 1 52.78 81 ASP B C 1
ATOM 1634 O O . ASP B 1 81 ? 6.242 1.74 3.254 1 52.78 81 ASP B O 1
ATOM 1638 N N . LEU B 1 82 ? 4.629 3.012 2.332 1 54 82 LEU B N 1
ATOM 1639 C CA . LEU B 1 82 ? 3.775 2.188 3.178 1 54 82 LEU B CA 1
ATOM 1640 C C . LEU B 1 82 ? 3.459 0.858 2.5 1 54 82 LEU B C 1
ATOM 1642 O O . LEU B 1 82 ? 2.719 0.037 3.049 1 54 82 LEU B O 1
ATOM 1646 N N . GLY B 1 83 ? 4.262 0.522 1.534 1 54.44 83 GLY B N 1
ATOM 1647 C CA . GLY B 1 83 ? 4.184 -0.732 0.803 1 54.44 83 GLY B CA 1
ATOM 1648 C C . GLY B 1 83 ? 2.996 -1.586 1.208 1 54.44 83 GLY B C 1
ATOM 1649 O O . GLY B 1 83 ? 2.252 -1.229 2.125 1 54.44 83 GLY B O 1
ATOM 1650 N N . PRO B 1 84 ? 2.621 -2.547 0.253 1 60.53 84 PRO B N 1
ATOM 1651 C CA . PRO B 1 84 ? 1.644 -3.537 0.713 1 60.53 84 PRO B CA 1
ATOM 1652 C C . PRO B 1 84 ? 2.045 -4.195 2.031 1 60.53 84 PRO B C 1
ATOM 1654 O O . PRO B 1 84 ? 3.225 -4.188 2.393 1 60.53 84 PRO B O 1
ATOM 1657 N N . ASP B 1 85 ? 1.082 -4.438 2.861 1 62.03 85 ASP B N 1
ATOM 1658 C CA . ASP B 1 85 ? 1.359 -5.176 4.09 1 62.03 85 ASP B CA 1
ATOM 1659 C C . ASP B 1 85 ? 2.072 -6.492 3.795 1 62.03 85 ASP B C 1
ATOM 1661 O O . ASP B 1 85 ? 2.738 -7.055 4.668 1 62.03 85 ASP B O 1
ATOM 1665 N N . GLY B 1 86 ? 2.061 -6.93 2.578 1 71.75 86 GLY B N 1
ATOM 1666 C CA . GLY B 1 86 ? 2.744 -8.156 2.199 1 71.75 86 GLY B CA 1
ATOM 1667 C C . GLY B 1 86 ? 2.686 -8.438 0.708 1 71.75 86 GLY B C 1
ATOM 1668 O O . GLY B 1 86 ? 1.911 -7.805 -0.016 1 71.75 86 GLY B O 1
ATOM 1669 N N . THR B 1 87 ? 3.727 -9.312 0.309 1 83.12 87 THR B N 1
ATOM 1670 C CA . THR B 1 87 ? 3.814 -9.758 -1.079 1 83.12 87 THR B CA 1
ATOM 1671 C C . THR B 1 87 ? 3.664 -11.273 -1.176 1 83.12 87 THR B C 1
ATOM 1673 O O . THR B 1 87 ? 4.262 -12.016 -0.394 1 83.12 87 THR B O 1
ATOM 1676 N N . THR B 1 88 ? 2.758 -11.742 -1.979 1 90.88 88 THR B N 1
ATOM 1677 C CA . THR B 1 88 ? 2.594 -13.156 -2.301 1 90.88 88 THR B CA 1
ATOM 1678 C C . THR B 1 88 ? 2.959 -13.43 -3.76 1 90.88 88 THR B C 1
ATOM 1680 O O . THR B 1 88 ? 2.504 -12.719 -4.66 1 90.88 88 THR B O 1
ATOM 1683 N N . LEU B 1 89 ? 3.867 -14.383 -3.955 1 94.81 89 LEU B N 1
ATOM 1684 C CA . LEU B 1 89 ? 4.199 -14.867 -5.289 1 94.81 89 LEU B CA 1
ATOM 1685 C C . LEU B 1 89 ? 3.684 -16.297 -5.488 1 94.81 89 LEU B C 1
ATOM 1687 O O . LEU B 1 89 ? 4.098 -17.219 -4.777 1 94.81 89 LEU B O 1
ATOM 1691 N N . ALA B 1 90 ? 2.711 -16.438 -6.398 1 96.81 90 ALA B N 1
ATOM 1692 C CA . ALA B 1 90 ? 2.127 -17.734 -6.723 1 96.81 90 ALA B CA 1
ATOM 1693 C C . ALA B 1 90 ? 2.592 -18.219 -8.094 1 96.81 90 ALA B C 1
ATOM 1695 O O . ALA B 1 90 ? 2.824 -17.406 -9 1 96.81 90 ALA B O 1
ATOM 1696 N N . THR B 1 91 ? 2.748 -19.516 -8.211 1 96.88 91 THR B N 1
ATOM 1697 C CA . THR B 1 91 ? 3.18 -20.094 -9.477 1 96.88 91 THR B CA 1
ATOM 1698 C C . THR B 1 91 ? 2.547 -21.469 -9.688 1 96.88 91 THR B C 1
ATOM 1700 O O . THR B 1 91 ? 2.139 -22.125 -8.727 1 96.88 91 THR B O 1
ATOM 1703 N N . ASN B 1 92 ? 2.328 -21.797 -10.984 1 94.56 92 ASN B N 1
ATOM 1704 C CA . ASN B 1 92 ? 1.881 -23.125 -11.367 1 94.56 92 ASN B CA 1
ATOM 1705 C C . ASN B 1 92 ? 3.012 -24.141 -11.273 1 94.56 92 ASN B C 1
ATOM 1707 O O . ASN B 1 92 ? 2.783 -25.344 -11.422 1 94.56 92 ASN B O 1
ATOM 1711 N N . ALA B 1 93 ? 4.055 -23.594 -11.156 1 90.75 93 ALA B N 1
ATOM 1712 C CA . ALA B 1 93 ? 5.258 -24.422 -11.156 1 90.75 93 ALA B CA 1
ATOM 1713 C C . ALA B 1 93 ? 5.902 -24.453 -9.773 1 90.75 93 ALA B C 1
ATOM 1715 O O . ALA B 1 93 ? 5.277 -24.062 -8.781 1 90.75 93 ALA B O 1
ATOM 1716 N N . GLY B 1 94 ? 6.855 -24.719 -9.25 1 94.5 94 GLY B N 1
ATOM 1717 C CA . GLY B 1 94 ? 7.613 -24.75 -8.008 1 94.5 94 GLY B CA 1
ATOM 1718 C C . GLY B 1 94 ? 8.688 -23.688 -7.934 1 94.5 94 GLY B C 1
ATOM 1719 O O . GLY B 1 94 ? 8.773 -22.828 -8.805 1 94.5 94 GLY B O 1
ATOM 1720 N N . PHE B 1 95 ? 9.359 -23.641 -6.852 1 96.75 95 PHE B N 1
ATOM 1721 C CA . PHE B 1 95 ? 10.43 -22.688 -6.57 1 96.75 95 PHE B CA 1
ATOM 1722 C C . PHE B 1 95 ? 11.766 -23.391 -6.398 1 96.75 95 PHE B C 1
ATOM 1724 O O . PHE B 1 95 ? 11.82 -24.5 -5.836 1 96.75 95 PHE B O 1
ATOM 1731 N N . SER B 1 96 ? 12.773 -22.75 -6.996 1 96.12 96 SER B N 1
ATOM 1732 C CA . SER B 1 96 ? 14.102 -23.266 -6.695 1 96.12 96 SER B CA 1
ATOM 1733 C C . SER B 1 96 ? 14.453 -23.062 -5.227 1 96.12 96 SER B C 1
ATOM 1735 O O . SER B 1 96 ? 13.867 -22.203 -4.555 1 96.12 96 SER B O 1
ATOM 1737 N N . PRO B 1 97 ? 15.352 -23.891 -4.754 1 94.62 97 PRO B N 1
ATOM 1738 C CA . PRO B 1 97 ? 15.773 -23.703 -3.365 1 94.62 97 PRO B CA 1
ATOM 1739 C C . PRO B 1 97 ? 16.281 -22.297 -3.09 1 94.62 97 PRO B C 1
ATOM 1741 O O . PRO B 1 97 ? 15.961 -21.719 -2.047 1 94.62 97 PRO B O 1
ATOM 1744 N N . ASP B 1 98 ? 17 -21.766 -4 1 96.19 98 ASP B N 1
ATOM 1745 C CA . ASP B 1 98 ? 17.516 -20.406 -3.836 1 96.19 98 ASP B CA 1
ATOM 1746 C C . ASP B 1 98 ? 16.375 -19.391 -3.787 1 96.19 98 ASP B C 1
ATOM 1748 O O . ASP B 1 98 ? 16.469 -18.375 -3.098 1 96.19 98 ASP B O 1
ATOM 1752 N N . ALA B 1 99 ? 15.352 -19.672 -4.5 1 96.31 99 ALA B N 1
ATOM 1753 C CA . ALA B 1 99 ? 14.18 -18.797 -4.504 1 96.31 99 ALA B CA 1
ATOM 1754 C C . ALA B 1 99 ? 13.516 -18.766 -3.131 1 96.31 99 ALA B C 1
ATOM 1756 O O . ALA B 1 99 ? 13.078 -17.703 -2.672 1 96.31 99 ALA B O 1
ATOM 1757 N N . THR B 1 100 ? 13.438 -19.984 -2.529 1 94.94 100 THR B N 1
ATOM 1758 C CA . THR B 1 100 ? 12.844 -20.078 -1.202 1 94.94 100 THR B CA 1
ATOM 1759 C C . THR B 1 100 ? 13.625 -19.234 -0.198 1 94.94 100 THR B C 1
ATOM 1761 O O . THR B 1 100 ? 13.031 -18.516 0.612 1 94.94 100 THR B O 1
ATOM 1764 N N . GLY B 1 101 ? 14.859 -19.359 -0.278 1 92.81 101 GLY B N 1
ATOM 1765 C CA . GLY B 1 101 ? 15.695 -18.531 0.577 1 92.81 101 GLY B CA 1
ATOM 1766 C C . GLY B 1 101 ? 15.516 -17.047 0.325 1 92.81 101 GLY B C 1
ATOM 1767 O O . GLY B 1 101 ? 15.422 -16.25 1.269 1 92.81 101 GLY B O 1
ATOM 1768 N N . MET B 1 102 ? 15.508 -16.641 -0.938 1 90.62 102 MET B N 1
ATOM 1769 C CA . MET B 1 102 ? 15.312 -15.242 -1.326 1 90.62 102 MET B CA 1
ATOM 1770 C C . MET B 1 102 ? 13.977 -14.711 -0.799 1 90.62 102 MET B C 1
ATOM 1772 O O . MET B 1 102 ? 13.914 -13.586 -0.289 1 90.62 102 MET B O 1
ATOM 1776 N N . ALA B 1 103 ? 12.977 -15.477 -0.837 1 91.44 103 ALA B N 1
ATOM 1777 C CA . ALA B 1 103 ? 11.648 -15.086 -0.388 1 91.44 103 ALA B CA 1
ATOM 1778 C C . ALA B 1 103 ? 11.625 -14.836 1.117 1 91.44 103 ALA B C 1
ATOM 1780 O O . ALA B 1 103 ? 11.055 -13.844 1.579 1 91.44 103 ALA B O 1
ATOM 1781 N N . ALA B 1 104 ? 12.203 -15.711 1.795 1 86.25 104 ALA B N 1
ATOM 1782 C CA . ALA B 1 104 ? 12.273 -15.578 3.248 1 86.25 104 ALA B CA 1
ATOM 1783 C C . ALA B 1 104 ? 13.016 -14.297 3.641 1 86.25 104 ALA B C 1
ATOM 1785 O O . ALA B 1 104 ? 12.586 -13.586 4.555 1 86.25 104 ALA B O 1
ATOM 1786 N N . ALA B 1 105 ? 14 -14.023 2.9 1 80.44 105 ALA B N 1
ATOM 1787 C CA . ALA B 1 105 ? 14.836 -12.859 3.201 1 80.44 105 ALA B CA 1
ATOM 1788 C C . ALA B 1 105 ? 14.094 -11.562 2.906 1 80.44 105 ALA B C 1
ATOM 1790 O O . ALA B 1 105 ? 14.391 -10.523 3.5 1 80.44 105 ALA B O 1
ATOM 1791 N N . HIS B 1 106 ? 13.125 -11.602 2.064 1 79.25 106 HIS B N 1
ATOM 1792 C CA . HIS B 1 106 ? 12.492 -10.367 1.604 1 79.25 106 HIS B CA 1
ATOM 1793 C C . HIS B 1 106 ? 11.016 -10.328 1.991 1 79.25 106 HIS B C 1
ATOM 1795 O O . HIS B 1 106 ? 10.281 -9.438 1.559 1 79.25 106 HIS B O 1
ATOM 1801 N N . GLY B 1 107 ? 10.625 -11.266 2.744 1 79.25 107 GLY B N 1
ATOM 1802 C CA . GLY B 1 107 ? 9.258 -11.266 3.24 1 79.25 107 GLY B CA 1
ATOM 1803 C C . GLY B 1 107 ? 8.234 -11.555 2.162 1 79.25 107 GLY B C 1
ATOM 1804 O O . GLY B 1 107 ? 7.164 -10.945 2.137 1 79.25 107 GLY B O 1
ATOM 1805 N N . VAL B 1 108 ? 8.492 -12.398 1.271 1 85.62 108 VAL B N 1
ATOM 1806 C CA . VAL B 1 108 ? 7.578 -12.805 0.209 1 85.62 108 VAL B CA 1
ATOM 1807 C C . VAL B 1 108 ? 6.992 -14.172 0.528 1 85.62 108 VAL B C 1
ATOM 1809 O O . VAL B 1 108 ? 7.727 -15.125 0.815 1 85.62 108 VAL B O 1
ATOM 1812 N N . ASP B 1 109 ? 5.691 -14.234 0.544 1 91.88 109 ASP B N 1
ATOM 1813 C CA . ASP B 1 109 ? 5.031 -15.531 0.688 1 91.88 109 ASP B CA 1
ATOM 1814 C C . ASP B 1 109 ? 4.98 -16.266 -0.646 1 91.88 109 ASP B C 1
ATOM 1816 O O . ASP B 1 109 ? 4.5 -15.734 -1.645 1 91.88 109 ASP B O 1
ATOM 1820 N N . LEU B 1 110 ? 5.559 -17.516 -0.592 1 95.88 110 LEU B N 1
ATOM 1821 C CA . LEU B 1 110 ? 5.551 -18.344 -1.794 1 95.88 110 LEU B CA 1
ATOM 1822 C C . LEU B 1 110 ? 4.379 -19.312 -1.776 1 95.88 110 LEU B C 1
ATOM 1824 O O . LEU B 1 110 ? 4.145 -19.984 -0.773 1 95.88 110 LEU B O 1
ATOM 1828 N N . VAL B 1 111 ? 3.604 -19.328 -2.91 1 96.94 111 VAL B N 1
ATOM 1829 C CA . VAL B 1 111 ? 2.467 -20.234 -3.082 1 96.94 111 VAL B CA 1
ATOM 1830 C C . VAL B 1 111 ? 2.668 -21.094 -4.332 1 96.94 111 VAL B C 1
ATOM 1832 O O . VAL B 1 111 ? 2.5 -20.609 -5.453 1 96.94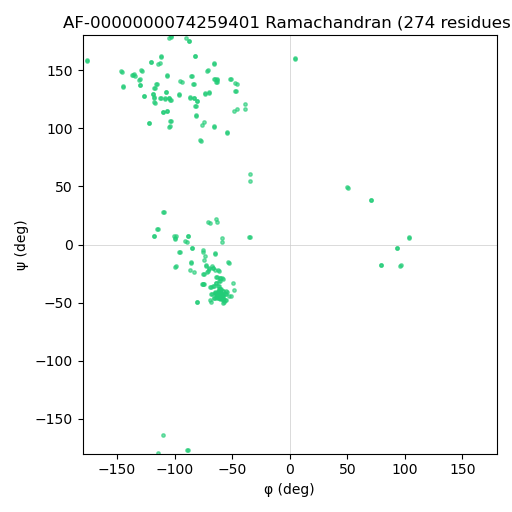 111 VAL B O 1
ATOM 1835 N N . GLY B 1 112 ? 3.016 -22.328 -4.113 1 96.44 112 GLY B N 1
ATOM 1836 C CA . GLY B 1 112 ? 3.279 -23.25 -5.211 1 96.44 112 GLY B CA 1
ATOM 1837 C C . GLY B 1 112 ? 2.041 -23.984 -5.684 1 96.44 112 GLY B C 1
ATOM 1838 O O . GLY B 1 112 ? 0.938 -23.734 -5.195 1 96.44 112 GLY B O 1
ATOM 1839 N N . PRO B 1 113 ? 2.268 -24.891 -6.652 1 95.31 113 PRO B N 1
ATOM 1840 C CA . PRO B 1 113 ? 1.128 -25.609 -7.227 1 95.31 113 PRO B CA 1
ATOM 1841 C C . PRO B 1 113 ? 0.388 -26.453 -6.195 1 95.31 113 PRO B C 1
ATOM 1843 O O . PRO B 1 113 ? -0.84 -26.562 -6.238 1 95.31 113 PRO B O 1
ATOM 1846 N N . ASP B 1 114 ? 1.123 -27.031 -5.262 1 95.62 114 ASP B N 1
ATOM 1847 C CA . ASP B 1 114 ? 0.474 -27.828 -4.227 1 95.62 114 ASP B CA 1
ATOM 1848 C C . ASP B 1 1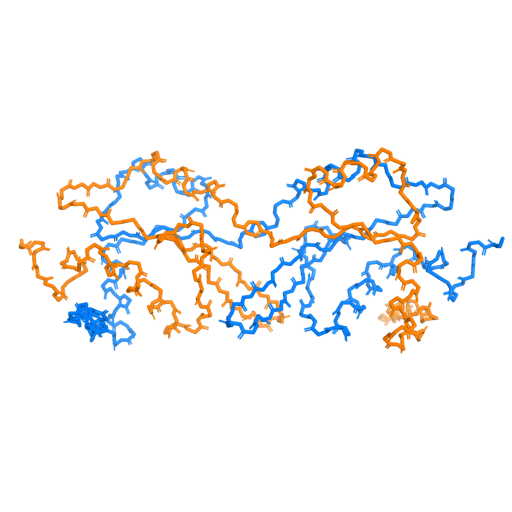14 ? -0.371 -26.953 -3.303 1 95.62 114 ASP B C 1
ATOM 1850 O O . ASP B 1 114 ? -1.466 -27.359 -2.896 1 95.62 114 ASP B O 1
ATOM 1854 N N . ASP B 1 115 ? 0.187 -25.844 -2.953 1 96.31 115 ASP B N 1
ATOM 1855 C CA . ASP B 1 115 ? -0.56 -24.906 -2.127 1 96.31 115 ASP B CA 1
ATOM 1856 C C . ASP B 1 115 ? -1.84 -24.453 -2.826 1 96.31 115 ASP B C 1
ATOM 1858 O O . ASP B 1 115 ? -2.904 -24.391 -2.207 1 96.31 115 ASP B O 1
ATOM 1862 N N . LEU B 1 116 ? -1.765 -24.125 -4.07 1 96.12 116 LEU B N 1
ATOM 1863 C CA . LEU B 1 116 ? -2.918 -23.672 -4.844 1 96.12 116 LEU B CA 1
ATOM 1864 C C . LEU B 1 116 ? -3.967 -24.781 -4.941 1 96.12 116 LEU B C 1
ATOM 1866 O O . LEU B 1 116 ? -5.164 -24.516 -4.84 1 96.12 116 LEU B O 1
ATOM 1870 N N . ALA B 1 117 ? -3.525 -25.984 -5.199 1 95.12 117 ALA B N 1
ATOM 1871 C CA . ALA B 1 117 ? -4.453 -27.109 -5.262 1 95.12 117 ALA B CA 1
ATOM 1872 C C . ALA B 1 117 ? -5.215 -27.266 -3.947 1 95.12 117 ALA B C 1
ATOM 1874 O O . ALA B 1 117 ? -6.426 -27.5 -3.949 1 95.12 117 ALA B O 1
ATOM 1875 N N . ARG B 1 118 ? -4.473 -27.141 -2.871 1 96.5 118 ARG B N 1
ATOM 1876 C CA . ARG B 1 118 ? -5.113 -27.219 -1.562 1 96.5 118 ARG B CA 1
ATOM 1877 C C . ARG B 1 118 ? -6.152 -26.109 -1.396 1 96.5 118 ARG B C 1
ATOM 1879 O O . ARG B 1 118 ? -7.23 -26.344 -0.845 1 96.5 118 ARG B O 1
ATOM 1886 N N . LEU B 1 119 ? -5.789 -24.922 -1.831 1 95.19 119 LEU B N 1
ATOM 1887 C CA . LEU B 1 119 ? -6.723 -23.797 -1.751 1 95.19 119 LEU B CA 1
ATOM 1888 C C . LEU B 1 119 ? -7.969 -24.078 -2.582 1 95.19 119 LEU B C 1
ATOM 1890 O O . LEU B 1 119 ? -9.086 -23.812 -2.131 1 95.19 119 LEU B O 1
ATOM 1894 N N . VAL B 1 120 ? -7.809 -24.562 -3.777 1 95 120 VAL B N 1
ATOM 1895 C CA . VAL B 1 120 ? -8.922 -24.891 -4.664 1 95 120 VAL B CA 1
ATOM 1896 C C . VAL B 1 120 ? -9.859 -25.875 -3.973 1 95 120 VAL B C 1
ATOM 1898 O O . VAL B 1 120 ? -11.078 -25.703 -4.008 1 95 120 VAL B O 1
ATOM 1901 N N . ASP B 1 121 ? -9.273 -26.812 -3.344 1 95.81 121 ASP B N 1
ATOM 1902 C CA . ASP B 1 121 ? -10.078 -27.812 -2.652 1 95.81 121 ASP B CA 1
ATOM 1903 C C . ASP B 1 121 ? -10.797 -27.203 -1.451 1 95.81 121 ASP B C 1
ATOM 1905 O O . ASP B 1 121 ? -11.992 -27.422 -1.267 1 95.81 121 ASP B O 1
ATOM 1909 N N . ALA B 1 122 ? -10.055 -26.5 -0.657 1 95.88 122 ALA B N 1
ATOM 1910 C CA . ALA B 1 122 ? -10.602 -25.922 0.569 1 95.88 122 ALA B CA 1
ATOM 1911 C C . ALA B 1 122 ? -11.75 -24.953 0.262 1 95.88 122 ALA B C 1
ATOM 1913 O O . ALA B 1 122 ? -12.695 -24.844 1.042 1 95.88 122 ALA B O 1
ATOM 1914 N N . LEU B 1 123 ? -11.664 -24.312 -0.867 1 95 123 LEU B N 1
ATOM 1915 C CA . LEU B 1 123 ? -12.641 -23.281 -1.216 1 95 123 LEU B CA 1
ATOM 1916 C C . LEU B 1 123 ? -13.695 -23.844 -2.16 1 95 123 LEU B C 1
ATOM 1918 O O . LEU B 1 123 ? -14.539 -23.094 -2.664 1 95 123 LEU B O 1
ATOM 1922 N N . ASP B 1 124 ? -13.617 -25.125 -2.404 1 93.75 124 ASP B N 1
ATOM 1923 C CA . ASP B 1 124 ? -14.523 -25.75 -3.359 1 93.75 124 ASP B CA 1
ATOM 1924 C C . ASP B 1 124 ? -14.547 -24.984 -4.68 1 93.75 124 ASP B C 1
ATOM 1926 O O . ASP B 1 124 ? -15.625 -24.641 -5.18 1 93.75 124 ASP B O 1
ATOM 1930 N N . ALA B 1 125 ? -13.312 -24.734 -5.117 1 93.44 125 ALA B N 1
ATOM 1931 C CA . ALA B 1 125 ? -13.195 -23.875 -6.293 1 93.44 125 ALA B CA 1
ATOM 1932 C C . ALA B 1 125 ? -12.742 -24.672 -7.512 1 93.44 125 ALA B C 1
ATOM 1934 O O . ALA B 1 125 ? -12.148 -24.109 -8.445 1 93.44 125 ALA B O 1
ATOM 1935 N N . ARG B 1 126 ? -13.008 -25.938 -7.645 1 91.88 126 ARG B N 1
ATOM 1936 C CA . ARG B 1 126 ? -12.562 -26.766 -8.758 1 91.88 126 ARG B CA 1
ATOM 1937 C C . ARG B 1 126 ? -13.172 -26.281 -10.07 1 91.88 126 ARG B C 1
ATOM 1939 O O . ARG B 1 126 ? -12.586 -26.484 -11.141 1 91.88 126 ARG B O 1
ATOM 1946 N N . ALA B 1 127 ? -14.312 -25.688 -9.984 1 89.88 127 ALA B N 1
ATOM 1947 C CA . ALA B 1 127 ? -14.977 -25.188 -11.18 1 89.88 127 ALA B CA 1
ATOM 1948 C C . ALA B 1 127 ? -14.125 -24.125 -11.875 1 89.88 127 ALA B C 1
ATOM 1950 O O . ALA B 1 127 ? -14.258 -23.906 -13.078 1 89.88 127 ALA B O 1
ATOM 1951 N N . LEU B 1 128 ? -13.25 -23.516 -11.133 1 89.81 128 LEU B N 1
ATOM 1952 C CA . LEU B 1 128 ? -12.406 -22.453 -11.68 1 89.81 128 LEU B CA 1
ATOM 1953 C C . LEU B 1 128 ? -11.312 -23.031 -12.57 1 89.81 128 LEU B C 1
ATOM 1955 O O . LEU B 1 128 ? -10.719 -22.312 -13.375 1 89.81 128 LEU B O 1
ATOM 1959 N N . LEU B 1 129 ? -10.883 -24.25 -12.414 1 89.19 129 LEU B N 1
ATOM 1960 C CA . LEU B 1 129 ? -9.82 -24.875 -13.195 1 89.19 129 LEU B CA 1
ATOM 1961 C C . LEU B 1 129 ? -10.32 -25.266 -14.586 1 89.19 129 LEU B C 1
ATOM 1963 O O . LEU B 1 129 ? -9.555 -25.266 -15.547 1 89.19 129 LEU B O 1
ATOM 1967 N N . GLY B 1 130 ? -11.555 -25.672 -14.766 1 72.44 130 GLY B N 1
ATOM 1968 C CA . GLY B 1 130 ? -12.133 -26.266 -15.961 1 72.44 130 GLY B CA 1
ATOM 1969 C C . GLY B 1 130 ? -12.578 -25.25 -16.984 1 72.44 130 GLY B C 1
ATOM 1970 O O . GLY B 1 130 ? -12.922 -25.609 -18.109 1 72.44 130 GLY B O 1
ATOM 1971 N N . ARG B 1 131 ? -12.898 -23.922 -16.641 1 60.66 131 ARG B N 1
ATOM 1972 C CA . ARG B 1 131 ? -13.641 -23.062 -17.547 1 60.66 131 ARG B CA 1
ATOM 1973 C C . ARG B 1 131 ? -12.75 -22.562 -18.688 1 60.66 131 ARG B C 1
ATOM 1975 O O . ARG B 1 131 ? -11.695 -21.969 -18.438 1 60.66 131 ARG B O 1
ATOM 1982 N N . PRO B 1 132 ? -12.859 -23.094 -19.797 1 55.09 132 PRO B N 1
ATOM 1983 C CA . PRO B 1 132 ? -12.188 -22.5 -20.953 1 55.09 132 PRO B CA 1
ATOM 1984 C C . PRO B 1 132 ? -12.383 -20.984 -21.016 1 55.09 132 PRO B C 1
ATOM 1986 O O . PRO B 1 132 ? -13.32 -20.453 -20.422 1 55.09 132 PRO B O 1
ATOM 1989 N N . ASP B 1 133 ? -11.328 -20.188 -21.359 1 50.56 133 ASP B N 1
ATOM 1990 C CA . ASP B 1 133 ? -11.391 -18.75 -21.641 1 50.56 133 ASP B CA 1
ATOM 1991 C C . ASP B 1 133 ? -12.711 -18.375 -22.328 1 50.56 133 ASP B C 1
ATOM 1993 O O . ASP B 1 133 ? -12.969 -18.781 -23.453 1 50.56 133 ASP B O 1
ATOM 1997 N N . ALA B 1 134 ? -13.836 -18.578 -21.766 1 42.84 134 ALA B N 1
ATOM 1998 C CA . ALA B 1 134 ? -15.039 -18.156 -22.484 1 42.84 134 ALA B CA 1
ATOM 1999 C C . ALA B 1 134 ? -14.898 -16.719 -22.984 1 42.84 134 ALA B C 1
ATOM 2001 O O . ALA B 1 134 ? -15.789 -16.188 -23.656 1 42.84 134 ALA B O 1
ATOM 2002 N N . THR B 1 135 ? -14.195 -15.836 -22.25 1 40.66 135 THR B N 1
ATOM 2003 C CA . THR B 1 135 ? -14.273 -14.461 -22.719 1 40.66 135 THR B CA 1
ATOM 2004 C C . THR B 1 135 ? -13.766 -14.359 -24.156 1 40.66 135 THR B C 1
ATOM 2006 O O . THR B 1 135 ? -13.578 -13.258 -24.688 1 40.66 135 THR B O 1
ATOM 2009 N N . SER B 1 136 ? -13.344 -15.406 -24.906 1 38.66 136 SER B N 1
ATOM 2010 C CA . SER B 1 136 ? -13.422 -15.148 -26.328 1 38.66 136 SER B CA 1
ATOM 2011 C C . SER B 1 136 ? -14.867 -14.938 -26.781 1 38.66 136 SER B C 1
ATOM 2013 O O . SER B 1 136 ? -15.508 -15.852 -27.281 1 38.66 136 SER B O 1
ATOM 2015 N N . GLU B 1 137 ? -15.797 -14.562 -25.891 1 34.75 137 GLU B N 1
ATOM 2016 C CA . GLU B 1 137 ? -17.047 -14.234 -26.562 1 34.75 137 GLU B CA 1
ATOM 2017 C C . GLU B 1 137 ? -16.797 -13.352 -27.781 1 34.75 137 GLU B C 1
ATOM 2019 O O . GLU B 1 137 ? -16.062 -12.367 -27.703 1 34.75 137 GLU B O 1
ATOM 2024 N N . PRO B 1 138 ? -17.094 -13.781 -29.047 1 36.47 138 PRO B N 1
ATOM 2025 C CA . PRO B 1 138 ? -17.188 -12.961 -30.266 1 36.47 138 PRO B CA 1
ATOM 2026 C C . PRO B 1 138 ? -17.844 -11.602 -30 1 36.47 138 PRO B C 1
ATOM 2028 O O . PRO B 1 138 ? -18.688 -11.477 -29.109 1 36.47 138 PRO B O 1
ATOM 2031 N N . SER B 1 139 ? -17.188 -10.352 -30.172 1 25.22 139 SER B N 1
ATOM 2032 C CA . SER B 1 139 ? -18.094 -9.414 -30.828 1 25.22 139 SER B CA 1
ATOM 2033 C C . SER B 1 139 ? -18.75 -10.039 -32.031 1 25.22 139 SER B C 1
ATOM 2035 O O . SER B 1 139 ? -18.141 -10.859 -32.75 1 25.22 139 SER B O 1
#

Foldseek 3Di:
DPLCPCVDLSNPDPLCNQVVVQVVLVVVVWDWACLVPDSFKIKTWDQDPVRRIDIDIGGGDDDHPPDDDDPVNVVVVVPPPSDDPAAEDEDQADDDPVRVVVCVVVRYHYHYNVNVVVVCVVVVPVVVVPDDPVVVPDD/DPLCPCVDLSNPDPLCNQVVVQVVLVVVVWDWACLVPDSFKIKTWDQDPVRRIDIDIGGGDRDHPPDDDDPVNVVVVVPPPSDDPAAEDEDAADDDPVRVVVCVVVRYHYHYNVNVVVVCVVVVPVVVVPDDPVVVPDD

Sequence (278 aa):
MTRTDPTTIEGVAPSRFPGLLAALWRRQGWTVAPTGLEDDVYVASRRTETGGEERRALFAAYRSPGDAVDAATVRDRAAVDLGPDGTTLATNAGFSPDATGMAAAHGVDLVGPDDLARLVDALDARALLGRPDATSEPSMTRTDPTTIEGVAPSRFPGLLAALWRRQGWTVAPTGLEDDVYVASRRTETGGEERRALFAAYRSPGDAVDAATVRDRAAVDLGPDGTTLATNAGFSPDATGMAAAHGVDLVGPDDLARLVDALDARALLGRPDATSEPS

InterPro domains:
  IPR007560 Restriction endonuclease type IV, Mrr [PF04471] (12-119)